Protein AF-A0A2H1VAG5-F1 (afdb_monomer_lite)

Secondary structure (DSSP, 8-state):
------PPPHHHHTTT------------S-------------PPPP-PPPP-------SSHHHHHHHHHHHHHHHHHHHHHHHHHHHHHHHTTSSPPP--HHHHHHHHHHHHHHHHHHHHHHHHHHHHHHHHHHHHHHHHHHHHHHHHHHH-GGGHHHHHHHHHHHHHHHHHHHHHHHHHHHHHHHHHHIIIIIHHHHHHHHHHHHH-

Structure (mmCIF, N/CA/C/O backbone):
data_AF-A0A2H1VAG5-F1
#
_entry.id   AF-A0A2H1VAG5-F1
#
loop_
_atom_site.group_PDB
_atom_site.id
_atom_site.type_symbol
_atom_site.label_atom_id
_atom_site.label_alt_id
_atom_site.label_comp_id
_atom_site.label_asym_id
_atom_site.label_entity_id
_atom_site.label_seq_id
_atom_site.pdbx_PDB_ins_code
_atom_site.Cartn_x
_atom_site.Cartn_y
_atom_site.Cartn_z
_atom_site.occupancy
_atom_site.B_iso_or_equiv
_atom_site.auth_seq_id
_atom_site.auth_comp_id
_atom_site.auth_asym_id
_atom_site.auth_atom_id
_atom_site.pdbx_PDB_model_num
ATOM 1 N N . MET A 1 1 ? 37.114 10.572 48.820 1.00 38.09 1 MET A N 1
ATOM 2 C CA . MET A 1 1 ? 37.065 10.775 47.354 1.00 38.09 1 MET A CA 1
ATOM 3 C C . MET A 1 1 ? 35.599 10.747 46.937 1.00 38.09 1 MET A C 1
ATOM 5 O O . MET A 1 1 ? 34.968 9.733 47.171 1.00 38.09 1 MET A O 1
ATOM 9 N N . SER A 1 2 ? 34.948 11.874 46.621 1.00 39.22 2 SER A N 1
ATOM 10 C CA . SER A 1 2 ? 35.046 12.654 45.360 1.00 39.22 2 SER A CA 1
ATOM 11 C C . SER A 1 2 ? 34.637 11.793 44.158 1.00 39.22 2 SER A C 1
ATOM 13 O O . SER A 1 2 ? 35.250 10.758 43.960 1.00 39.22 2 SER A O 1
ATOM 15 N N . LYS A 1 3 ? 33.678 12.130 43.295 1.00 39.31 3 LYS A N 1
ATOM 16 C CA . LYS A 1 3 ? 32.958 13.378 43.006 1.00 39.31 3 LYS A CA 1
ATOM 17 C C . LYS A 1 3 ? 31.675 12.979 42.262 1.00 39.31 3 LYS A C 1
ATOM 19 O O . LYS A 1 3 ? 31.735 12.134 41.374 1.00 39.31 3 LYS A O 1
ATOM 24 N N . TRP A 1 4 ? 30.563 13.631 42.585 1.00 40.88 4 TRP A N 1
ATOM 25 C CA . TRP A 1 4 ? 29.395 13.719 41.712 1.00 40.88 4 TRP A CA 1
ATOM 26 C C . TRP A 1 4 ? 29.837 14.251 40.344 1.00 40.88 4 TRP A C 1
ATOM 28 O O . TRP A 1 4 ? 30.463 15.312 40.268 1.00 40.88 4 TRP A O 1
ATOM 38 N N . GLN A 1 5 ? 29.580 13.497 39.276 1.00 49.00 5 GLN A N 1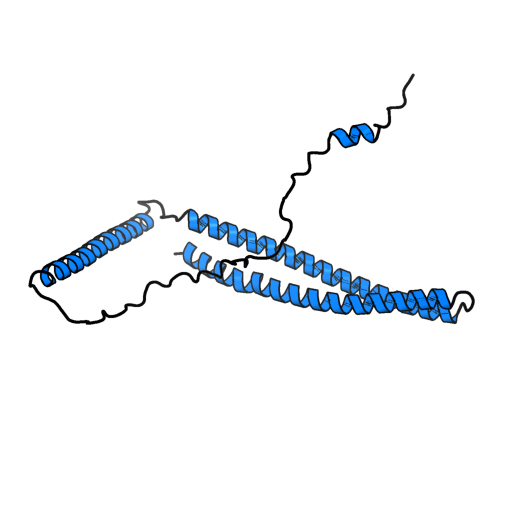
ATOM 39 C CA . GLN A 1 5 ? 29.749 13.999 37.919 1.00 49.00 5 GLN A CA 1
ATOM 40 C C . GLN A 1 5 ? 28.534 14.857 37.572 1.00 49.00 5 GLN A C 1
ATOM 42 O O . GLN A 1 5 ? 27.398 14.400 37.597 1.00 49.00 5 GLN A O 1
ATOM 47 N N . SER A 1 6 ? 28.850 16.124 37.324 1.00 49.69 6 SER A N 1
ATOM 48 C CA . SER A 1 6 ? 27.984 17.234 36.952 1.00 49.69 6 SER A CA 1
ATOM 49 C C . SER A 1 6 ? 26.934 16.853 35.911 1.00 49.69 6 SER A C 1
ATOM 51 O O . SER A 1 6 ? 27.268 16.425 34.805 1.00 49.69 6 SER A O 1
ATOM 53 N N . GLU A 1 7 ? 25.672 17.107 36.242 1.00 53.50 7 GLU A N 1
ATOM 54 C CA . GLU A 1 7 ? 24.616 17.316 35.259 1.00 53.50 7 GLU A CA 1
ATOM 55 C C . GLU A 1 7 ? 25.061 18.457 34.333 1.00 53.50 7 GLU A C 1
ATOM 57 O O . GLU A 1 7 ? 25.498 19.517 34.795 1.00 53.50 7 GLU A O 1
ATOM 62 N N . ARG A 1 8 ? 25.032 18.227 33.018 1.00 57.03 8 ARG A N 1
ATOM 63 C CA . ARG A 1 8 ? 25.245 19.302 32.045 1.00 57.03 8 ARG A CA 1
ATOM 64 C C . ARG A 1 8 ? 24.050 20.243 32.124 1.00 57.03 8 ARG A C 1
ATOM 66 O O . ARG A 1 8 ? 22.907 19.798 32.056 1.00 57.03 8 ARG A O 1
ATOM 73 N N . SER A 1 9 ? 24.315 21.538 32.279 1.00 53.19 9 SER A N 1
ATOM 74 C CA . SER A 1 9 ? 23.260 22.550 32.279 1.00 53.19 9 SER A CA 1
ATOM 75 C C . SER A 1 9 ? 22.566 22.560 30.918 1.00 53.19 9 SER A C 1
ATOM 77 O O . SER A 1 9 ? 23.223 22.519 29.879 1.00 53.19 9 SER A O 1
ATOM 79 N N . ILE A 1 10 ? 21.237 22.670 30.921 1.00 51.38 10 ILE A N 1
ATOM 80 C CA . ILE A 1 10 ? 20.384 22.752 29.720 1.00 51.38 10 ILE A CA 1
ATOM 81 C C . ILE A 1 10 ? 20.873 23.870 28.776 1.00 51.38 10 ILE A C 1
ATOM 83 O O . ILE A 1 10 ? 20.725 23.791 27.558 1.00 51.38 10 ILE A O 1
ATOM 87 N N . HIS A 1 11 ? 21.534 24.888 29.333 1.00 44.84 11 HIS A N 1
ATOM 88 C CA . HIS A 1 11 ? 22.124 25.986 28.579 1.00 44.84 11 HIS A CA 1
ATOM 89 C C . HIS A 1 11 ? 23.345 25.582 27.727 1.00 44.84 11 HIS A C 1
ATOM 91 O O . HIS A 1 11 ? 23.567 26.175 26.673 1.00 44.84 11 HIS A O 1
ATOM 97 N N . GLU A 1 12 ? 24.116 24.564 28.130 1.00 52.56 12 GLU A N 1
ATOM 98 C CA . GLU A 1 12 ? 25.207 24.011 27.311 1.00 52.56 12 GLU A CA 1
ATOM 99 C C . GLU A 1 12 ? 24.681 23.144 26.166 1.00 52.56 12 GLU A C 1
ATOM 101 O O . GLU A 1 12 ? 25.231 23.195 25.071 1.00 52.56 12 GLU A O 1
ATOM 106 N N . MET A 1 13 ? 23.584 22.411 26.375 1.00 51.59 13 MET A N 1
ATOM 107 C CA . MET A 1 13 ? 22.992 21.557 25.336 1.00 51.59 13 MET A CA 1
ATOM 108 C C . MET A 1 13 ? 22.404 22.350 24.160 1.00 51.59 13 MET A C 1
ATOM 110 O O . MET A 1 13 ? 22.293 21.816 23.061 1.00 51.59 13 MET A O 1
ATOM 114 N N . LEU A 1 14 ? 22.050 23.624 24.366 1.00 50.44 14 LEU A N 1
ATOM 115 C CA . LEU A 1 14 ? 21.505 24.488 23.313 1.00 50.44 14 LEU A CA 1
ATOM 116 C C . LEU A 1 14 ? 22.574 25.048 22.360 1.00 50.44 14 LEU A C 1
ATOM 118 O O . LEU A 1 14 ? 22.225 25.484 21.261 1.00 50.44 14 LEU A O 1
ATOM 122 N N . LYS A 1 15 ? 23.858 25.041 22.751 1.00 52.97 15 LYS A N 1
ATOM 123 C CA . LYS A 1 15 ? 24.956 25.577 21.922 1.00 52.97 15 LYS A CA 1
ATOM 124 C C . LYS A 1 15 ? 25.308 24.690 20.727 1.00 52.97 15 LYS A C 1
ATOM 126 O O . LYS A 1 15 ? 25.809 25.214 19.739 1.00 52.97 15 LYS A O 1
ATOM 131 N N . ASP A 1 16 ? 24.986 23.400 20.792 1.00 47.81 16 ASP A N 1
ATOM 132 C CA . ASP A 1 16 ? 25.270 22.424 19.730 1.00 47.81 16 ASP A CA 1
ATOM 133 C C . ASP A 1 16 ? 24.112 22.269 18.727 1.00 47.81 16 ASP A C 1
ATOM 135 O O . ASP A 1 16 ? 24.111 21.362 17.893 1.00 47.81 16 ASP A O 1
ATOM 139 N N . THR A 1 17 ? 23.112 23.154 18.783 1.00 49.38 17 THR A N 1
ATOM 140 C CA . THR A 1 17 ? 22.001 23.146 17.827 1.00 49.38 17 THR A CA 1
ATOM 141 C C . THR A 1 17 ? 22.471 23.765 16.504 1.00 49.38 17 THR A C 1
ATOM 143 O O . THR A 1 17 ? 22.802 24.954 16.487 1.00 49.38 17 THR A O 1
ATOM 146 N N . PRO A 1 18 ? 22.517 23.020 15.382 1.00 46.00 18 PRO A N 1
ATOM 147 C CA . PRO A 1 18 ? 22.843 23.612 14.088 1.00 46.00 18 PRO A CA 1
ATOM 148 C C . PRO A 1 18 ? 21.794 24.679 13.722 1.00 46.00 18 PRO A C 1
ATOM 150 O O . PRO A 1 18 ? 20.614 24.503 14.042 1.00 46.00 18 PRO A O 1
ATOM 153 N N . PRO A 1 19 ? 22.187 25.789 13.068 1.00 50.59 19 PRO A N 1
ATOM 154 C CA . PRO A 1 19 ? 21.259 26.869 12.766 1.00 50.59 19 PRO A CA 1
ATOM 155 C C . PRO A 1 19 ? 20.139 26.377 11.844 1.00 50.59 19 PRO A C 1
ATOM 157 O O . PRO A 1 19 ? 20.380 25.687 10.850 1.00 50.59 19 PRO A O 1
ATOM 160 N N . LEU A 1 20 ? 18.908 26.759 12.188 1.00 49.56 20 LEU A N 1
ATOM 161 C CA . LEU A 1 20 ? 17.730 26.595 11.346 1.00 49.56 20 LEU A CA 1
ATOM 162 C C . LEU A 1 20 ? 17.994 27.284 10.008 1.00 49.56 20 LEU A C 1
ATOM 164 O O . LEU A 1 20 ? 18.139 28.502 9.932 1.00 49.56 20 LEU A O 1
ATOM 168 N N . ARG A 1 21 ? 18.076 26.487 8.945 1.00 48.34 21 ARG A N 1
ATOM 169 C CA . ARG A 1 21 ? 18.082 26.992 7.578 1.00 48.34 21 ARG A CA 1
ATOM 170 C C . ARG A 1 21 ? 16.711 27.623 7.344 1.00 48.34 21 ARG A C 1
ATOM 172 O O . ARG A 1 21 ? 15.716 26.904 7.295 1.00 48.34 21 ARG A O 1
ATOM 179 N N . GLU A 1 22 ? 16.661 28.949 7.259 1.00 37.78 22 GLU A N 1
ATOM 180 C CA . GLU A 1 22 ? 15.462 29.683 6.858 1.00 37.78 22 GLU A CA 1
ATOM 181 C C . GLU A 1 22 ? 15.067 29.218 5.452 1.00 37.78 22 GLU A C 1
ATOM 183 O O . GLU A 1 22 ? 15.666 29.603 4.449 1.00 37.78 22 GLU A O 1
ATOM 188 N N . SER A 1 23 ? 14.094 28.310 5.383 1.00 40.56 23 SER A N 1
ATOM 189 C CA . SER A 1 23 ? 13.414 27.985 4.138 1.00 40.56 23 SER A CA 1
ATOM 190 C C . SER A 1 23 ? 12.326 29.034 3.961 1.00 40.56 23 SER A C 1
ATOM 192 O O . SER A 1 23 ? 11.212 28.895 4.463 1.00 40.56 23 SER A O 1
ATOM 194 N N . SER A 1 24 ? 12.692 30.130 3.307 1.00 43.09 24 SER A N 1
ATOM 195 C CA . SER A 1 24 ? 11.752 31.133 2.830 1.00 43.09 24 SER A CA 1
ATOM 196 C C . SER A 1 24 ? 10.927 30.532 1.700 1.00 43.09 24 SER A C 1
ATOM 198 O O . SER A 1 24 ? 11.341 30.612 0.556 1.00 43.09 24 SER A O 1
ATOM 200 N N . ASP A 1 25 ? 9.787 29.930 2.027 1.00 36.28 25 ASP A N 1
ATOM 201 C CA . ASP A 1 25 ? 8.685 29.718 1.083 1.00 36.28 25 ASP A CA 1
ATOM 202 C C . ASP A 1 25 ? 7.357 29.881 1.833 1.00 36.28 25 ASP A C 1
ATOM 204 O O . ASP A 1 25 ? 6.606 28.946 2.116 1.00 36.28 25 ASP A O 1
ATOM 208 N N . SER A 1 26 ? 7.092 31.127 2.218 1.00 38.22 26 SER A N 1
ATOM 209 C CA . SER A 1 26 ? 5.767 31.598 2.593 1.00 38.22 26 SER A CA 1
ATOM 210 C C . SER A 1 26 ? 4.901 31.700 1.337 1.00 38.22 26 SER A C 1
ATOM 212 O O . SER A 1 26 ? 5.185 32.450 0.408 1.00 38.22 26 SER A O 1
ATOM 214 N N . ILE A 1 27 ? 3.809 30.938 1.333 1.00 41.22 27 ILE A N 1
ATOM 215 C CA . ILE A 1 27 ? 2.754 30.984 0.323 1.00 41.22 27 ILE A CA 1
ATOM 216 C C . ILE A 1 27 ? 2.097 32.369 0.370 1.00 41.22 27 ILE A C 1
ATOM 218 O O . ILE A 1 27 ? 1.317 32.663 1.277 1.00 41.22 27 ILE A O 1
ATOM 222 N N . THR A 1 28 ? 2.377 33.209 -0.627 1.00 34.53 28 THR A N 1
ATOM 223 C CA . THR A 1 28 ? 1.544 34.366 -0.963 1.00 34.53 28 THR A CA 1
ATOM 224 C C . THR A 1 28 ? 1.154 34.315 -2.440 1.00 34.53 28 THR A C 1
ATOM 226 O O . THR A 1 28 ? 1.971 34.242 -3.348 1.00 34.53 28 THR A O 1
ATOM 229 N N . SER A 1 29 ? -0.164 34.255 -2.619 1.00 40.94 29 SER A N 1
ATOM 230 C CA . SER A 1 29 ? -0.987 34.581 -3.783 1.00 40.94 29 SER A CA 1
ATOM 231 C C . SER A 1 29 ? -0.282 35.099 -5.047 1.00 40.94 29 SER A C 1
ATOM 233 O O . SER A 1 29 ? 0.305 36.179 -5.043 1.00 40.94 29 SER A O 1
ATOM 235 N N . GLY A 1 30 ? -0.513 34.402 -6.168 1.00 44.28 30 GLY A N 1
ATOM 236 C CA . GLY A 1 30 ? -0.572 35.056 -7.476 1.00 44.28 30 GLY A CA 1
ATOM 237 C C . GLY A 1 30 ? 0.473 34.665 -8.515 1.00 44.28 30 GLY A C 1
ATOM 238 O O . GLY A 1 30 ? 0.978 35.548 -9.194 1.00 44.28 30 GLY A O 1
ATOM 239 N N . THR A 1 31 ? 0.773 33.382 -8.725 1.00 37.22 31 THR A N 1
ATOM 240 C CA . THR A 1 31 ? 1.138 32.874 -10.065 1.00 37.22 31 THR A CA 1
ATOM 241 C C . THR A 1 31 ? 0.913 31.362 -10.120 1.00 37.22 31 THR A C 1
ATOM 243 O O . THR A 1 31 ? 1.255 30.646 -9.185 1.00 37.22 31 THR A O 1
ATOM 246 N N . GLU A 1 32 ? 0.277 30.878 -11.185 1.00 39.25 32 GLU A N 1
ATOM 247 C CA . GLU A 1 32 ? -0.087 29.469 -11.368 1.00 39.25 32 GLU A CA 1
ATOM 248 C C . GLU A 1 32 ? 1.129 28.525 -11.261 1.00 39.25 32 GLU A C 1
ATOM 250 O O . GLU A 1 32 ? 2.153 28.772 -11.909 1.00 39.25 32 GLU A O 1
ATOM 255 N N . PRO A 1 33 ? 1.035 27.397 -10.529 1.00 32.22 33 PRO A N 1
ATOM 256 C CA . PRO A 1 33 ? 2.043 26.356 -10.606 1.00 32.22 33 PRO A CA 1
ATOM 257 C C . PRO A 1 33 ? 1.890 25.639 -11.951 1.00 32.22 33 PRO A C 1
ATOM 259 O O . PRO A 1 33 ? 0.999 24.810 -12.146 1.00 32.22 33 PRO A O 1
ATOM 262 N N . LYS A 1 34 ? 2.782 25.944 -12.898 1.00 35.34 34 LYS A N 1
ATOM 263 C CA . LYS A 1 34 ? 2.999 25.103 -14.079 1.00 35.34 34 LYS A CA 1
ATOM 264 C C . LYS A 1 34 ? 3.607 23.780 -13.622 1.00 35.34 34 LYS A C 1
ATOM 266 O O . LYS A 1 34 ? 4.824 23.618 -13.585 1.00 35.34 34 LYS A O 1
ATOM 271 N N . PHE A 1 35 ? 2.746 22.826 -13.288 1.00 32.28 35 PHE A N 1
ATOM 272 C CA . PHE A 1 35 ? 3.094 21.414 -13.354 1.00 32.28 35 PHE A CA 1
ATOM 273 C C . PHE A 1 35 ? 3.677 21.144 -14.750 1.00 32.28 35 PHE A C 1
ATOM 275 O O . PHE A 1 35 ? 3.044 21.527 -15.740 1.00 32.28 35 PHE A O 1
ATOM 282 N N . PRO A 1 36 ? 4.843 20.490 -14.892 1.00 32.72 36 PRO A N 1
ATOM 283 C CA . PRO A 1 36 ? 5.177 19.871 -16.158 1.00 32.72 36 PRO A CA 1
ATOM 284 C C . PRO A 1 36 ? 4.208 18.701 -16.327 1.00 32.72 36 PRO A C 1
ATOM 286 O O . PRO A 1 36 ? 4.467 17.579 -15.900 1.00 32.72 36 PRO A O 1
ATOM 289 N N . THR A 1 37 ? 3.043 18.991 -16.906 1.00 35.47 37 THR A N 1
ATOM 290 C CA . THR A 1 37 ? 2.185 17.992 -17.525 1.00 35.47 37 THR A CA 1
ATOM 291 C C . THR A 1 37 ? 3.081 17.116 -18.381 1.00 35.47 37 THR A C 1
ATOM 293 O O . THR A 1 37 ? 3.802 17.626 -19.242 1.00 35.47 37 THR A O 1
ATOM 296 N N . SER A 1 38 ? 3.056 15.820 -18.073 1.00 39.56 38 SER A N 1
ATOM 297 C CA . SER A 1 38 ? 3.615 14.713 -18.832 1.00 39.56 38 SER A CA 1
ATOM 298 C C . SER A 1 38 ? 3.868 15.104 -20.282 1.00 39.56 38 SER A C 1
ATOM 300 O O . SER A 1 38 ? 2.939 15.186 -21.086 1.00 39.56 38 SER A O 1
ATOM 302 N N . ARG A 1 39 ? 5.136 15.358 -20.620 1.00 35.38 39 ARG A N 1
ATOM 303 C CA . ARG A 1 39 ? 5.550 15.341 -22.016 1.00 35.38 39 ARG A CA 1
ATOM 304 C C . ARG A 1 39 ? 5.408 13.897 -22.464 1.00 35.38 39 ARG A C 1
ATOM 306 O O . ARG A 1 39 ? 6.278 13.069 -22.213 1.00 35.38 39 ARG A O 1
ATOM 313 N N . SER A 1 40 ? 4.273 13.603 -23.084 1.00 39.03 40 SER A N 1
ATOM 314 C CA . SER A 1 40 ? 4.169 12.553 -24.079 1.00 39.03 40 SER A CA 1
ATOM 315 C C . SER A 1 40 ? 5.426 12.626 -24.942 1.00 39.03 40 SER A C 1
ATOM 317 O O . SER A 1 40 ? 5.714 13.651 -25.564 1.00 39.03 40 SER A O 1
ATOM 319 N N . MET A 1 41 ? 6.224 11.560 -24.896 1.00 40.94 41 MET A N 1
ATOM 320 C CA . MET A 1 41 ? 7.329 11.374 -25.824 1.00 40.94 41 MET A CA 1
ATOM 321 C C . MET A 1 41 ? 6.776 11.610 -27.231 1.00 40.94 41 MET A C 1
ATOM 323 O O . MET A 1 41 ? 5.748 11.013 -27.574 1.00 40.94 41 MET A O 1
ATOM 327 N N . PRO A 1 42 ? 7.381 12.496 -28.037 1.00 35.06 42 PRO A N 1
ATOM 328 C CA . PRO A 1 42 ? 6.954 12.631 -29.409 1.00 35.06 42 PRO A CA 1
ATOM 329 C C . PRO A 1 42 ? 7.245 11.293 -30.083 1.00 35.06 42 PRO A C 1
ATOM 331 O O . PRO A 1 42 ? 8.401 10.900 -30.242 1.00 35.06 42 PRO A O 1
ATOM 334 N N . PHE A 1 43 ? 6.183 10.577 -30.450 1.00 40.22 43 PHE A N 1
ATOM 335 C CA . PHE A 1 43 ? 6.279 9.542 -31.467 1.00 40.22 43 PHE A CA 1
ATOM 336 C C . PHE A 1 43 ? 7.002 10.147 -32.682 1.00 40.22 43 PHE A C 1
ATOM 338 O O . PHE A 1 43 ? 6.762 11.319 -33.004 1.00 40.22 43 PHE A O 1
ATOM 345 N N . PRO A 1 44 ? 7.890 9.396 -33.356 1.00 44.38 44 PRO A N 1
ATOM 346 C CA . PRO A 1 44 ? 8.505 9.879 -34.585 1.00 44.38 44 PRO A CA 1
ATOM 347 C C . PRO A 1 44 ? 7.384 10.287 -35.555 1.00 44.38 44 PRO A C 1
ATOM 349 O O . PRO A 1 44 ? 6.369 9.585 -35.610 1.00 44.38 44 PRO A O 1
ATOM 352 N N . PRO A 1 45 ? 7.506 11.410 -36.288 1.00 43.94 45 PRO A N 1
ATOM 353 C CA . PRO A 1 45 ? 6.409 11.889 -37.113 1.00 43.94 45 PRO A CA 1
ATOM 354 C C . PRO A 1 45 ? 6.016 10.805 -38.115 1.00 43.94 45 PRO A C 1
ATOM 356 O O . PRO A 1 45 ? 6.823 10.404 -38.958 1.00 43.94 45 PRO A O 1
ATOM 359 N N . ALA A 1 46 ? 4.770 10.337 -38.024 1.00 47.22 46 ALA A N 1
ATOM 360 C CA . ALA A 1 46 ? 4.132 9.658 -39.134 1.00 47.22 46 ALA A CA 1
ATOM 361 C C . ALA A 1 46 ? 4.207 10.603 -40.338 1.00 47.22 46 ALA A C 1
ATOM 363 O O . ALA A 1 46 ? 3.922 11.796 -40.230 1.00 47.22 46 ALA A O 1
ATOM 364 N N . TYR A 1 47 ? 4.677 10.062 -41.454 1.00 49.19 47 TYR A N 1
ATOM 365 C CA . TYR A 1 47 ? 4.966 10.760 -42.698 1.00 49.19 47 TYR A CA 1
ATOM 366 C C . TYR A 1 47 ? 3.803 11.688 -43.100 1.00 49.19 47 TYR A C 1
ATOM 368 O O . TYR A 1 47 ? 2.758 11.219 -43.547 1.00 49.19 47 TYR A O 1
ATOM 376 N N . ALA A 1 48 ? 3.971 13.002 -42.934 1.00 44.41 48 ALA A N 1
ATOM 377 C CA . ALA A 1 48 ? 3.036 13.987 -43.466 1.00 44.41 48 ALA A CA 1
ATOM 378 C C . ALA A 1 48 ? 3.403 14.263 -44.936 1.00 44.41 48 ALA A C 1
ATOM 380 O O . ALA A 1 48 ? 4.568 14.572 -45.216 1.00 44.41 48 ALA A O 1
ATOM 381 N N . PRO A 1 49 ? 2.466 14.137 -45.892 1.00 43.66 49 PRO A N 1
ATOM 382 C CA . PRO A 1 49 ? 2.732 14.501 -47.276 1.00 43.66 49 PRO A CA 1
ATOM 383 C C . PRO A 1 49 ? 2.883 16.029 -47.387 1.00 43.66 49 PRO A C 1
ATOM 385 O O . PRO A 1 49 ? 2.232 16.762 -46.641 1.00 43.66 49 PRO A O 1
ATOM 388 N N . PRO A 1 50 ? 3.741 16.533 -48.290 1.00 48.28 50 PRO A N 1
ATOM 389 C CA . PRO A 1 50 ? 3.957 17.966 -48.423 1.00 48.28 50 PRO A CA 1
ATOM 390 C C . PRO A 1 50 ? 2.720 18.657 -49.013 1.00 48.28 50 PRO A C 1
ATOM 392 O O . PRO A 1 50 ? 2.192 18.230 -50.040 1.00 48.28 50 PRO A O 1
ATOM 395 N N . ASP A 1 51 ? 2.304 19.741 -48.360 1.00 38.97 51 ASP A N 1
ATOM 396 C CA . ASP A 1 51 ? 1.313 20.696 -48.850 1.00 38.97 51 ASP A CA 1
ATOM 397 C C . ASP A 1 51 ? 1.872 21.423 -50.086 1.00 38.97 51 ASP A C 1
ATOM 399 O O . ASP A 1 51 ? 2.971 21.989 -50.061 1.00 38.97 51 ASP A O 1
ATOM 403 N N . VAL A 1 52 ? 1.140 21.352 -51.198 1.00 48.75 52 VAL A N 1
ATOM 404 C CA . VAL A 1 52 ? 1.489 22.014 -52.457 1.00 48.75 52 VAL A CA 1
ATOM 405 C C . VAL A 1 52 ? 0.789 23.364 -52.462 1.00 48.75 52 VAL A C 1
ATOM 407 O O . VAL A 1 52 ? -0.313 23.500 -52.987 1.00 48.75 52 VAL A O 1
ATOM 410 N N . SER A 1 53 ? 1.456 24.375 -51.905 1.00 38.28 53 SER A N 1
ATOM 411 C CA . SER A 1 53 ? 1.080 25.768 -52.133 1.00 38.28 53 SER A CA 1
ATOM 412 C C . SER A 1 53 ? 2.067 26.422 -53.095 1.00 38.28 53 SER A C 1
ATOM 414 O O . SER A 1 53 ? 3.273 26.525 -52.861 1.00 38.28 53 SER A O 1
ATOM 416 N N . GLN A 1 54 ? 1.516 26.762 -54.251 1.00 47.31 54 GLN A N 1
ATOM 417 C CA . GLN A 1 54 ? 2.156 27.231 -55.466 1.00 47.31 54 GLN A CA 1
ATOM 418 C C . GLN A 1 54 ? 2.292 28.759 -55.415 1.00 47.31 54 GLN A C 1
ATOM 420 O O . GLN A 1 54 ? 1.277 29.441 -55.332 1.00 47.31 54 GLN A O 1
ATOM 425 N N . ASN A 1 55 ? 3.520 29.296 -55.495 1.00 34.88 55 ASN A N 1
ATOM 426 C CA . ASN A 1 55 ? 3.859 30.426 -56.379 1.00 34.88 55 ASN A CA 1
ATOM 427 C C . ASN A 1 55 ? 5.312 30.913 -56.240 1.00 34.88 55 ASN A C 1
ATOM 429 O O . ASN A 1 55 ? 5.792 31.160 -55.139 1.00 34.88 55 ASN A O 1
ATOM 433 N N . GLY A 1 56 ? 5.951 31.168 -57.391 1.00 34.00 56 GLY A N 1
ATOM 434 C CA . GLY A 1 56 ? 7.033 32.157 -57.507 1.00 34.00 56 GLY A CA 1
ATOM 435 C C . GLY A 1 56 ? 8.389 31.669 -58.031 1.00 34.00 56 GLY A C 1
ATOM 436 O O . GLY A 1 56 ? 9.303 31.468 -57.250 1.00 34.00 56 GLY A O 1
ATOM 437 N N . ALA A 1 57 ? 8.509 31.585 -59.362 1.00 35.66 57 ALA A N 1
ATOM 438 C CA . ALA A 1 57 ? 9.702 31.845 -60.189 1.00 35.66 57 ALA A CA 1
ATOM 439 C C . ALA A 1 57 ? 11.048 31.115 -59.924 1.00 35.66 57 ALA A C 1
ATOM 441 O O . ALA A 1 57 ? 11.736 31.337 -58.935 1.00 35.66 57 ALA A O 1
ATOM 442 N N . GLY A 1 58 ? 11.522 30.403 -60.961 1.00 34.75 58 GLY A N 1
ATOM 443 C CA . GLY A 1 58 ? 12.955 30.305 -61.281 1.00 34.75 58 GLY A CA 1
ATOM 444 C C . GLY A 1 58 ? 13.624 28.943 -61.066 1.00 34.75 58 GLY A C 1
ATOM 445 O O . GLY A 1 58 ? 14.267 28.731 -60.051 1.00 34.75 58 GLY A O 1
ATOM 446 N N . SER A 1 59 ? 13.479 28.057 -62.061 1.00 46.56 59 SER A N 1
ATOM 447 C CA . SER A 1 59 ? 14.276 26.902 -62.557 1.00 46.56 59 SER A CA 1
ATOM 448 C C . SER A 1 59 ? 15.568 26.357 -61.871 1.00 46.56 59 SER A C 1
ATOM 450 O O . SER A 1 59 ? 16.252 25.540 -62.487 1.00 46.56 59 SER A O 1
ATOM 452 N N . SER A 1 60 ? 15.909 26.694 -60.627 1.00 46.44 60 SER A N 1
ATOM 453 C CA . SER A 1 60 ? 17.132 26.234 -59.929 1.00 46.44 60 SER A CA 1
ATOM 454 C C . SER A 1 60 ? 16.848 25.421 -58.657 1.00 46.44 60 SER A C 1
ATOM 456 O O . SER A 1 60 ? 17.758 24.849 -58.056 1.00 46.44 60 SER A O 1
ATOM 458 N N . THR A 1 61 ? 15.583 25.316 -58.247 1.00 51.25 61 THR A N 1
ATOM 459 C CA . THR A 1 61 ? 15.179 24.692 -56.973 1.00 51.25 61 THR A CA 1
ATOM 460 C C . THR A 1 61 ? 14.993 23.170 -57.074 1.00 51.25 61 THR A C 1
ATOM 462 O O . THR A 1 61 ? 15.215 22.452 -56.102 1.00 51.25 61 THR A O 1
ATOM 465 N N . LEU A 1 62 ? 14.651 22.643 -58.258 1.00 48.69 62 LEU A N 1
ATOM 466 C CA . LEU A 1 62 ? 14.356 21.213 -58.462 1.00 48.69 62 LEU A CA 1
ATOM 467 C C . LEU A 1 62 ? 15.605 20.317 -58.404 1.00 48.69 62 LEU A C 1
ATOM 469 O O . LEU A 1 62 ? 15.564 19.240 -57.811 1.00 48.69 62 LEU A O 1
ATOM 473 N N . LEU A 1 63 ? 16.735 20.779 -58.946 1.00 50.22 63 LEU A N 1
ATOM 474 C CA . LEU A 1 63 ? 18.001 20.030 -58.922 1.00 50.22 63 LEU A CA 1
ATOM 475 C C . LEU A 1 63 ? 18.600 19.964 -57.508 1.00 50.22 63 LEU A C 1
ATOM 477 O O . LEU A 1 63 ? 19.169 18.945 -57.121 1.00 50.22 63 LEU A O 1
ATOM 481 N N . ARG A 1 64 ? 18.396 21.015 -56.704 1.00 50.50 64 ARG A N 1
ATOM 482 C CA . ARG A 1 64 ? 18.857 21.092 -55.308 1.00 50.50 64 ARG A CA 1
ATOM 483 C C . ARG A 1 64 ? 17.997 20.273 -54.338 1.00 50.50 64 ARG A C 1
ATOM 485 O O . ARG A 1 64 ? 18.496 19.809 -53.316 1.00 50.50 64 ARG A O 1
ATOM 492 N N . ALA A 1 65 ? 16.722 20.059 -54.667 1.00 52.72 65 ALA A N 1
ATOM 493 C CA . ALA A 1 65 ? 15.837 19.156 -53.930 1.00 52.72 65 ALA A CA 1
ATOM 494 C C . ALA A 1 65 ? 16.080 17.668 -54.268 1.00 52.72 65 ALA A C 1
ATOM 496 O O . ALA A 1 65 ? 15.843 16.799 -53.432 1.00 52.72 65 ALA A O 1
ATOM 497 N N . GLY A 1 66 ? 16.553 17.358 -55.482 1.00 57.38 66 GLY A N 1
ATOM 498 C CA . GLY A 1 66 ? 16.966 16.005 -55.876 1.00 57.38 66 GLY A CA 1
ATOM 499 C C . GLY A 1 66 ? 18.296 15.581 -55.247 1.00 57.38 66 GLY A C 1
ATOM 500 O O . GLY A 1 66 ? 18.416 14.454 -54.767 1.00 57.38 66 GLY A O 1
ATOM 501 N N . SER A 1 67 ? 19.267 16.499 -55.170 1.00 62.09 67 SER A N 1
ATOM 502 C CA . SER A 1 67 ? 20.559 16.239 -54.523 1.00 62.09 67 SER A CA 1
ATOM 503 C C . SER A 1 67 ? 20.417 15.992 -53.018 1.00 62.09 67 SER A C 1
ATOM 505 O O . SER A 1 67 ? 20.984 15.034 -52.509 1.00 62.09 67 SER A O 1
ATOM 507 N N . SER A 1 68 ? 19.578 16.765 -52.315 1.00 73.19 68 SER A N 1
ATOM 508 C CA . SER A 1 68 ? 19.360 16.582 -50.871 1.00 73.19 68 SER A CA 1
ATOM 509 C C . SER A 1 68 ? 18.686 15.249 -50.523 1.00 73.19 68 SER A C 1
ATOM 511 O O . SER A 1 68 ? 19.008 14.644 -49.501 1.00 73.19 68 SER A O 1
ATOM 513 N N . LYS A 1 69 ? 17.790 14.747 -51.385 1.00 80.38 69 LYS A N 1
ATOM 514 C CA . LYS A 1 69 ? 17.189 13.411 -51.240 1.00 80.38 69 LYS A CA 1
ATOM 515 C C . LYS A 1 69 ? 18.209 12.293 -51.473 1.00 80.38 69 LYS A C 1
ATOM 517 O O . LYS A 1 69 ? 18.217 11.321 -50.722 1.00 80.38 69 LYS A O 1
ATOM 522 N N . LE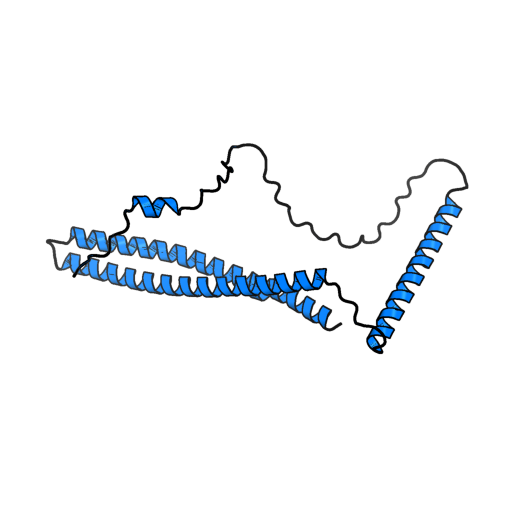U A 1 70 ? 19.081 12.431 -52.475 1.00 88.00 70 LEU A N 1
ATOM 523 C CA . LEU A 1 70 ? 20.159 11.467 -52.723 1.00 88.00 70 LEU A CA 1
ATOM 524 C C . LEU A 1 70 ? 21.185 11.451 -51.582 1.00 88.00 70 LEU A C 1
ATOM 526 O O . LEU A 1 70 ? 21.600 10.375 -51.152 1.00 88.00 70 LEU A O 1
ATOM 530 N N . ASP A 1 71 ? 21.529 12.616 -51.035 1.00 87.12 71 ASP A N 1
ATOM 531 C CA . ASP A 1 71 ? 22.409 12.725 -49.870 1.00 87.12 71 ASP A CA 1
ATOM 532 C C . ASP A 1 71 ? 21.778 12.100 -48.619 1.00 87.12 71 ASP A C 1
ATOM 534 O O . ASP A 1 71 ? 22.459 11.406 -47.864 1.00 87.12 71 ASP A O 1
ATOM 538 N N . ALA A 1 72 ? 20.465 12.263 -48.422 1.00 87.81 72 ALA A N 1
ATOM 539 C CA . ALA A 1 72 ? 19.741 11.606 -47.336 1.00 87.81 72 ALA A CA 1
ATOM 540 C C . ALA A 1 72 ? 19.789 10.073 -47.453 1.00 87.81 72 ALA A C 1
ATOM 542 O O . ALA A 1 72 ? 20.081 9.396 -46.467 1.00 87.81 72 ALA A O 1
ATOM 543 N N . ILE A 1 73 ? 19.577 9.522 -48.655 1.00 93.56 73 ILE A N 1
ATOM 544 C CA . ILE A 1 73 ? 19.668 8.073 -48.909 1.00 93.56 73 ILE A CA 1
ATOM 545 C C . ILE A 1 73 ? 21.098 7.574 -48.690 1.00 93.56 73 ILE A C 1
ATOM 547 O O . ILE A 1 73 ? 21.301 6.533 -48.065 1.00 93.56 73 ILE A O 1
ATOM 551 N N . ARG A 1 74 ? 22.101 8.320 -49.166 1.00 92.94 74 ARG A N 1
ATOM 552 C CA . ARG A 1 74 ? 23.514 7.981 -48.967 1.00 92.94 74 ARG A CA 1
ATOM 553 C C . ARG A 1 74 ? 23.871 7.955 -47.482 1.00 92.94 74 ARG A C 1
ATOM 555 O O . ARG A 1 74 ? 24.477 6.989 -47.023 1.00 92.94 74 ARG A O 1
ATOM 562 N N . ASN A 1 75 ? 23.483 8.984 -46.732 1.00 92.94 75 ASN A N 1
ATOM 563 C CA . ASN A 1 75 ? 23.738 9.072 -45.295 1.00 92.94 75 ASN A CA 1
ATOM 564 C C . ASN A 1 75 ? 23.023 7.957 -44.531 1.00 92.94 75 ASN A C 1
ATOM 566 O O . ASN A 1 75 ? 23.634 7.322 -43.673 1.00 92.94 75 ASN A O 1
ATOM 570 N N . TRP A 1 76 ? 21.768 7.672 -44.885 1.00 92.94 76 TRP A N 1
ATOM 571 C CA . TRP A 1 76 ? 21.032 6.532 -44.350 1.00 92.94 76 TRP A CA 1
ATOM 572 C C . TRP A 1 76 ? 21.772 5.215 -44.622 1.00 92.94 76 TRP A C 1
ATOM 574 O O . TRP A 1 76 ? 22.064 4.488 -43.678 1.00 92.94 76 TRP A O 1
ATOM 584 N N . GLY A 1 77 ? 22.188 4.956 -45.867 1.00 97.44 77 GLY A N 1
ATOM 585 C CA . GLY A 1 77 ? 22.902 3.731 -46.239 1.00 97.44 77 GLY A CA 1
ATOM 586 C C . GLY A 1 77 ? 24.234 3.556 -45.501 1.00 97.44 77 GLY A C 1
ATOM 587 O O . GLY A 1 77 ? 24.545 2.460 -45.030 1.00 97.44 77 GLY A O 1
ATOM 588 N N . VAL A 1 78 ? 25.000 4.640 -45.327 1.00 95.81 78 VAL A N 1
ATOM 589 C CA . VAL A 1 78 ? 26.238 4.625 -44.529 1.00 95.81 78 VAL A CA 1
ATOM 590 C C . VAL A 1 78 ? 25.943 4.300 -43.063 1.00 95.81 78 VAL A C 1
ATOM 592 O O . VAL A 1 78 ? 26.643 3.472 -42.475 1.00 95.81 78 VAL A O 1
ATOM 595 N N . SER A 1 79 ? 24.922 4.919 -42.469 1.00 94.75 79 SER A N 1
ATOM 596 C CA . SER A 1 79 ? 24.519 4.654 -41.084 1.00 94.75 79 SER A CA 1
ATOM 597 C C . SER A 1 79 ? 24.049 3.211 -40.899 1.00 94.75 79 SER A C 1
ATOM 599 O O . SER A 1 79 ? 24.537 2.525 -40.003 1.00 94.75 79 SER A O 1
ATOM 601 N N . THR A 1 80 ? 23.202 2.699 -41.794 1.00 95.06 80 THR A N 1
ATOM 602 C CA . THR A 1 80 ? 22.728 1.308 -41.763 1.00 95.06 80 THR A CA 1
ATOM 603 C C . THR A 1 80 ? 23.879 0.313 -41.875 1.00 95.06 80 THR A C 1
ATOM 605 O O . THR A 1 80 ? 23.929 -0.652 -41.108 1.00 95.06 80 THR A O 1
ATOM 608 N N . TYR A 1 81 ? 24.841 0.550 -42.773 1.00 96.62 81 TYR A N 1
ATOM 609 C CA . TYR A 1 81 ? 26.032 -0.295 -42.879 1.00 96.62 81 TYR A CA 1
ATOM 610 C C . TYR A 1 81 ? 26.855 -0.286 -41.586 1.00 96.62 81 TYR A C 1
ATOM 612 O O . TYR A 1 81 ? 27.245 -1.351 -41.105 1.00 96.62 81 TYR A O 1
ATOM 620 N N . LYS A 1 82 ? 27.087 0.894 -40.992 1.00 95.38 82 LYS A N 1
ATOM 621 C CA . LYS A 1 82 ? 27.815 1.018 -39.718 1.00 95.38 82 LYS A CA 1
ATOM 622 C C . LYS A 1 82 ? 27.127 0.233 -38.599 1.00 95.38 82 LYS A C 1
ATOM 624 O O . LYS A 1 82 ? 27.794 -0.563 -37.944 1.00 95.38 82 LYS A O 1
ATOM 629 N N . CYS A 1 83 ? 25.814 0.393 -38.430 1.00 91.62 83 CYS A N 1
ATOM 630 C CA . CYS A 1 83 ? 25.038 -0.347 -37.431 1.00 91.62 83 CYS A CA 1
ATOM 631 C C . CYS A 1 83 ? 25.090 -1.861 -37.678 1.00 91.62 83 CYS A C 1
ATOM 633 O O . CYS A 1 83 ? 25.362 -2.627 -36.759 1.00 91.62 83 CYS A O 1
ATOM 635 N N . THR A 1 84 ? 24.912 -2.299 -38.930 1.00 94.31 84 THR A N 1
ATOM 636 C CA . THR A 1 84 ? 24.959 -3.727 -39.294 1.00 94.31 84 THR A CA 1
ATOM 637 C C . THR A 1 84 ? 26.329 -4.331 -38.991 1.00 94.31 84 THR A C 1
ATOM 639 O O . THR A 1 84 ? 26.426 -5.418 -38.421 1.00 94.31 84 THR A O 1
ATOM 642 N N . LYS A 1 85 ? 27.407 -3.613 -39.329 1.00 95.12 85 LYS A N 1
ATOM 643 C CA . LYS A 1 85 ? 28.778 -4.036 -39.039 1.00 95.12 85 LYS A CA 1
ATOM 644 C C . LYS A 1 85 ? 29.025 -4.142 -37.533 1.00 95.12 85 LYS A C 1
ATOM 646 O O . LYS A 1 85 ? 29.608 -5.135 -37.107 1.00 95.12 85 LYS A O 1
ATOM 651 N N . GLN A 1 86 ? 28.572 -3.160 -36.752 1.00 92.38 86 GLN A N 1
ATOM 652 C CA . GLN A 1 86 ? 28.694 -3.175 -35.292 1.00 92.38 86 GLN A CA 1
ATOM 653 C C . GLN A 1 86 ? 28.007 -4.412 -34.699 1.00 92.38 86 GLN A C 1
ATOM 655 O O . GLN A 1 86 ? 28.662 -5.196 -34.017 1.00 92.38 86 GLN A O 1
ATOM 660 N N . ILE A 1 87 ? 26.745 -4.664 -35.068 1.00 90.44 87 ILE A N 1
ATOM 661 C CA . ILE A 1 87 ? 25.980 -5.838 -34.613 1.00 90.44 87 ILE A CA 1
ATOM 662 C C . ILE A 1 87 ? 26.721 -7.145 -34.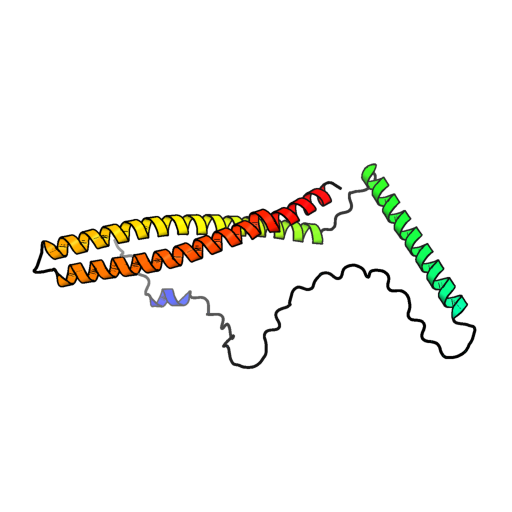930 1.00 90.44 87 ILE A C 1
ATOM 664 O O . ILE A 1 87 ? 26.835 -8.025 -34.079 1.00 90.44 87 ILE A O 1
ATOM 668 N N . LEU A 1 88 ? 27.255 -7.289 -36.148 1.00 92.69 88 LEU A N 1
ATOM 669 C CA . LEU A 1 88 ? 28.012 -8.486 -36.529 1.00 92.69 88 LEU A CA 1
ATOM 670 C C . LEU A 1 88 ? 29.288 -8.657 -35.701 1.00 92.69 88 LEU A C 1
ATOM 672 O O . LEU A 1 88 ? 29.647 -9.778 -35.344 1.00 92.69 88 LEU A O 1
ATOM 676 N N . TYR A 1 89 ? 29.990 -7.564 -35.413 1.00 94.75 89 TYR A N 1
ATOM 677 C CA . TYR A 1 89 ? 31.247 -7.607 -34.672 1.00 94.75 89 TYR A CA 1
ATOM 678 C C . TYR A 1 89 ? 31.013 -7.963 -33.206 1.00 94.75 89 TYR A C 1
ATOM 680 O O . TYR A 1 89 ? 31.780 -8.752 -32.657 1.00 94.75 89 TYR A O 1
ATOM 688 N N . GLU A 1 90 ? 29.942 -7.451 -32.606 1.00 92.19 90 GLU A N 1
ATOM 689 C CA . GLU A 1 90 ? 29.512 -7.825 -31.257 1.00 92.19 90 GLU A CA 1
ATOM 690 C C . GLU A 1 90 ? 29.140 -9.310 -31.184 1.00 92.19 90 GLU A C 1
ATOM 692 O O . GLU A 1 90 ? 29.667 -10.036 -30.343 1.00 92.19 90 GLU A O 1
ATOM 697 N N . LYS A 1 91 ? 28.329 -9.808 -32.131 1.00 88.81 91 LYS A N 1
ATOM 698 C CA . LYS A 1 91 ? 27.934 -11.230 -32.176 1.00 88.81 91 LYS A CA 1
ATOM 699 C C . LYS A 1 91 ? 29.108 -12.189 -32.382 1.00 88.81 91 LYS A C 1
ATOM 701 O O . LYS A 1 91 ? 29.062 -13.319 -31.909 1.00 88.81 91 LYS A O 1
ATOM 706 N N . LEU A 1 92 ? 30.154 -11.754 -33.085 1.00 93.56 92 LEU A N 1
ATOM 707 C CA . LEU A 1 92 ? 31.381 -12.530 -33.297 1.00 93.56 92 LEU A CA 1
ATOM 708 C C . LEU A 1 92 ? 32.420 -12.347 -32.176 1.00 93.56 92 LEU A C 1
ATOM 710 O O . LEU A 1 92 ? 33.522 -12.882 -32.297 1.00 93.56 92 LEU A O 1
ATOM 714 N N . GLY A 1 93 ? 32.121 -11.566 -31.130 1.00 89.81 93 GLY A N 1
ATOM 715 C CA . GLY A 1 93 ? 33.047 -11.279 -30.028 1.00 89.81 93 GLY A CA 1
ATOM 716 C C . GLY A 1 93 ? 34.249 -10.413 -30.421 1.00 89.81 93 GLY A C 1
ATOM 717 O O . GLY A 1 93 ? 35.238 -10.351 -29.697 1.00 89.81 93 GLY A O 1
ATOM 718 N N . LYS A 1 94 ? 34.191 -9.752 -31.583 1.00 94.06 94 LYS A N 1
ATOM 719 C CA . LYS A 1 94 ? 35.253 -8.875 -32.107 1.00 94.06 94 LYS A CA 1
ATOM 720 C C . LYS A 1 94 ? 35.156 -7.442 -31.578 1.00 94.06 94 LYS A C 1
ATOM 722 O O . LYS A 1 94 ? 36.083 -6.661 -31.772 1.00 94.06 94 LYS A O 1
ATOM 727 N N . SER A 1 95 ? 34.032 -7.085 -30.964 1.00 89.50 95 SER A N 1
ATOM 728 C CA . SER A 1 95 ? 33.796 -5.807 -30.293 1.00 89.50 95 SER A CA 1
ATOM 729 C C . SER A 1 95 ? 32.942 -6.035 -29.044 1.00 89.50 95 SER A C 1
ATOM 731 O O . SER A 1 95 ? 32.237 -7.040 -28.955 1.00 89.50 95 SER A O 1
ATOM 733 N N . SER A 1 96 ? 33.021 -5.123 -28.077 1.00 86.50 96 SER A N 1
ATOM 734 C CA . SER A 1 96 ? 32.157 -5.114 -26.893 1.00 86.50 96 SER A CA 1
ATOM 735 C C . SER A 1 96 ? 30.723 -4.741 -27.265 1.00 86.50 96 SER A C 1
ATOM 737 O O . SER A 1 96 ? 30.530 -3.916 -28.157 1.00 86.50 96 SER A O 1
ATOM 739 N N . ARG A 1 97 ? 29.737 -5.283 -26.535 1.00 85.38 97 ARG A N 1
ATOM 740 C CA . ARG A 1 97 ? 28.324 -4.893 -26.668 1.00 85.38 97 ARG A CA 1
ATOM 741 C C . ARG A 1 97 ? 28.184 -3.376 -26.526 1.00 85.38 97 ARG A C 1
ATOM 743 O O . ARG A 1 97 ? 28.750 -2.794 -25.598 1.00 85.38 97 ARG A O 1
ATOM 750 N N . THR A 1 98 ? 27.426 -2.751 -27.418 1.00 87.50 98 THR A N 1
ATOM 751 C CA . THR A 1 98 ? 27.046 -1.344 -27.266 1.00 87.50 98 THR A CA 1
ATOM 752 C C . THR A 1 98 ? 26.112 -1.204 -26.060 1.00 87.50 98 THR A C 1
ATOM 754 O O . THR A 1 98 ? 25.143 -1.950 -25.941 1.00 87.50 98 THR A O 1
ATOM 757 N N . VAL A 1 99 ? 26.405 -0.263 -25.159 1.00 88.31 99 VAL A N 1
ATOM 758 C CA . VAL A 1 99 ? 25.620 -0.011 -23.939 1.00 88.31 99 VAL A CA 1
ATOM 759 C C . VAL A 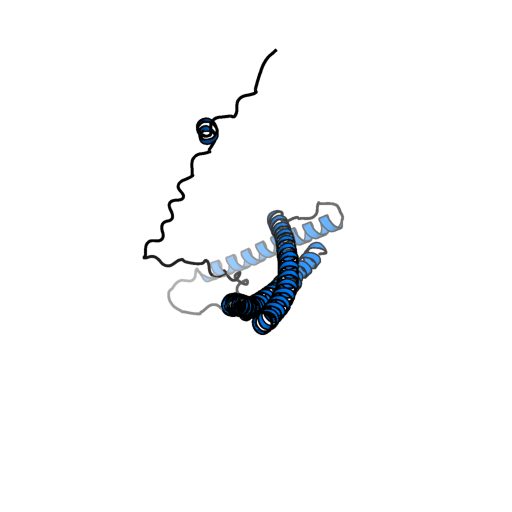1 99 ? 25.243 1.465 -23.875 1.00 88.31 99 VAL A C 1
ATOM 761 O O . VAL A 1 99 ? 26.107 2.328 -24.029 1.00 88.31 99 VAL A O 1
ATOM 764 N N . ASP A 1 100 ? 23.965 1.744 -23.619 1.00 91.31 100 ASP A N 1
ATOM 765 C CA . ASP A 1 100 ? 23.469 3.084 -23.304 1.00 91.31 100 ASP A CA 1
ATOM 766 C C . ASP A 1 100 ? 23.478 3.283 -21.783 1.00 91.31 100 ASP A C 1
ATOM 768 O O . ASP A 1 100 ? 22.573 2.860 -21.067 1.00 91.31 100 ASP A O 1
ATOM 772 N N . THR A 1 101 ? 24.534 3.913 -21.271 1.00 93.00 101 THR A N 1
ATOM 773 C CA . THR A 1 101 ? 24.728 4.089 -19.825 1.00 93.00 101 THR A CA 1
ATOM 774 C C . THR A 1 101 ? 23.658 4.955 -19.164 1.00 93.00 101 THR A C 1
ATOM 776 O O . THR A 1 101 ? 23.411 4.799 -17.969 1.00 93.00 101 THR A O 1
ATOM 779 N N . GLU A 1 102 ? 23.044 5.883 -19.906 1.00 94.88 102 GLU A N 1
ATOM 780 C CA . GLU A 1 102 ? 21.978 6.727 -19.364 1.00 94.88 102 GLU A CA 1
ATOM 781 C C . GLU A 1 102 ? 20.705 5.901 -19.169 1.00 94.88 102 GLU A C 1
ATOM 783 O O . GLU A 1 102 ? 20.101 5.942 -18.093 1.00 94.88 102 GLU A O 1
ATOM 788 N N . LEU A 1 103 ? 20.343 5.097 -20.173 1.00 94.62 103 LEU A N 1
ATOM 789 C CA . LEU A 1 103 ? 19.195 4.199 -20.086 1.00 94.62 103 LEU A CA 1
ATOM 790 C C . LEU A 1 103 ? 19.362 3.174 -18.953 1.00 94.62 103 LEU A C 1
ATOM 792 O O . LEU A 1 103 ? 18.433 2.979 -18.171 1.00 94.62 103 LEU A O 1
ATOM 796 N N . GLU A 1 104 ? 20.548 2.577 -18.805 1.00 94.88 104 GLU A N 1
ATOM 797 C CA . GLU A 1 104 ? 20.845 1.639 -17.708 1.00 94.88 104 GLU A CA 1
ATOM 798 C C . GLU A 1 104 ? 20.658 2.286 -16.323 1.00 94.88 104 GLU A C 1
ATOM 800 O O . GLU A 1 104 ? 20.061 1.694 -15.419 1.00 94.88 104 GLU A O 1
ATOM 805 N N . ALA A 1 105 ? 21.096 3.539 -16.153 1.00 96.62 105 ALA A N 1
ATOM 806 C CA . ALA A 1 105 ? 20.897 4.274 -14.905 1.00 96.62 105 ALA A CA 1
ATOM 807 C C . ALA A 1 105 ? 19.406 4.539 -14.618 1.00 96.62 105 ALA A C 1
ATOM 809 O O . ALA A 1 105 ? 18.957 4.415 -13.473 1.00 96.62 105 ALA A O 1
ATOM 810 N N . GLN A 1 106 ? 18.618 4.866 -15.649 1.00 97.50 106 GLN A N 1
ATOM 811 C CA . GLN A 1 106 ? 17.170 5.062 -15.516 1.00 97.50 106 GLN A CA 1
ATOM 812 C C . GLN A 1 106 ? 16.438 3.757 -15.170 1.00 97.50 106 GLN A C 1
ATOM 814 O O . GLN A 1 106 ? 15.532 3.765 -14.330 1.00 97.50 106 GLN A O 1
ATOM 819 N N . ILE A 1 107 ? 16.851 2.632 -15.762 1.00 97.19 107 ILE A N 1
ATOM 820 C CA . ILE A 1 107 ? 16.324 1.299 -15.444 1.00 97.19 107 ILE A CA 1
ATOM 821 C C . ILE A 1 107 ? 16.575 0.962 -13.969 1.00 97.19 107 ILE A C 1
ATOM 823 O O . ILE A 1 107 ? 15.660 0.504 -13.276 1.00 97.19 107 ILE A O 1
ATOM 827 N N . GLU A 1 108 ? 17.780 1.214 -13.456 1.00 97.50 108 GLU A N 1
ATOM 828 C CA . GLU A 1 108 ? 18.087 0.920 -12.053 1.00 97.50 108 GLU A CA 1
ATOM 829 C C . GLU A 1 108 ? 17.284 1.805 -11.089 1.00 97.50 108 GLU A C 1
ATOM 831 O O . GLU A 1 108 ? 16.734 1.316 -10.098 1.00 97.50 108 GLU A O 1
ATOM 836 N N . MET A 1 109 ? 17.110 3.087 -11.416 1.00 98.06 109 MET A N 1
ATOM 837 C CA . MET A 1 109 ? 16.236 3.986 -10.657 1.00 98.06 109 MET A CA 1
ATOM 838 C C . MET A 1 109 ? 14.774 3.499 -10.644 1.00 98.06 109 MET A C 1
ATOM 840 O O . MET A 1 109 ? 14.101 3.584 -9.608 1.00 98.06 109 MET A O 1
ATOM 844 N N . LEU A 1 110 ? 14.272 2.952 -11.758 1.00 98.12 110 LEU A N 1
ATOM 845 C CA . LEU A 1 110 ? 12.930 2.365 -11.822 1.00 98.12 110 LEU A CA 1
ATOM 846 C C . LEU A 1 110 ? 12.812 1.137 -10.907 1.00 98.12 110 LEU A C 1
ATOM 848 O O . LEU A 1 110 ? 11.855 1.042 -10.133 1.00 98.12 110 LEU A O 1
ATOM 852 N N . ARG A 1 111 ? 13.795 0.227 -10.942 1.00 98.12 111 ARG A N 1
ATOM 853 C CA . ARG A 1 111 ? 13.853 -0.948 -10.049 1.00 98.12 111 ARG A CA 1
ATOM 854 C C . ARG A 1 111 ? 13.882 -0.531 -8.580 1.00 98.12 111 ARG A C 1
ATOM 856 O O . ARG A 1 111 ? 13.195 -1.122 -7.744 1.00 98.12 111 ARG A O 1
ATOM 863 N N . GLU A 1 112 ? 14.648 0.505 -8.249 1.00 98.31 112 GLU A N 1
ATOM 864 C CA . GLU A 1 112 ? 14.693 1.046 -6.893 1.00 98.31 112 GLU A CA 1
ATOM 865 C C . GLU A 1 112 ? 13.348 1.652 -6.470 1.00 98.31 112 GLU A C 1
ATOM 867 O O . GLU A 1 112 ? 12.871 1.400 -5.360 1.00 98.31 112 GLU A O 1
ATOM 872 N N . THR A 1 113 ? 12.702 2.396 -7.367 1.00 98.12 113 THR A N 1
ATOM 873 C CA . THR A 1 113 ? 11.373 2.980 -7.138 1.00 98.12 113 THR A CA 1
ATOM 874 C C . THR A 1 113 ? 10.327 1.896 -6.886 1.00 98.12 113 THR A C 1
ATOM 876 O O . THR A 1 113 ? 9.583 1.986 -5.907 1.00 98.12 113 THR A O 1
ATOM 879 N N . GLN A 1 114 ? 10.326 0.823 -7.686 1.00 98.12 114 GLN A N 1
ATOM 880 C CA . GLN A 1 114 ? 9.455 -0.336 -7.473 1.00 98.12 114 GLN A CA 1
ATOM 881 C C . GLN A 1 114 ? 9.661 -0.938 -6.075 1.00 98.12 114 GLN A C 1
ATOM 883 O O . GLN A 1 114 ? 8.691 -1.148 -5.344 1.00 98.12 114 GLN A O 1
ATOM 888 N N . ARG A 1 115 ? 10.921 -1.165 -5.668 1.00 98.50 115 ARG A N 1
ATOM 889 C CA . ARG A 1 115 ? 11.260 -1.698 -4.334 1.00 98.50 115 ARG A CA 1
ATOM 890 C C . ARG A 1 115 ? 10.764 -0.787 -3.210 1.00 98.50 115 ARG A C 1
ATOM 892 O O . ARG A 1 115 ? 10.211 -1.280 -2.226 1.00 98.50 115 ARG A O 1
ATOM 899 N N . LYS A 1 116 ? 10.923 0.533 -3.354 1.00 98.50 116 LYS A N 1
ATOM 900 C CA . LYS A 1 116 ? 10.437 1.525 -2.378 1.00 98.50 116 LYS A CA 1
ATOM 901 C C . LYS A 1 116 ? 8.912 1.482 -2.258 1.00 98.50 116 LYS A C 1
ATOM 903 O O . LYS A 1 116 ? 8.398 1.402 -1.143 1.00 98.50 116 LYS A O 1
ATOM 908 N N . TYR A 1 117 ? 8.187 1.457 -3.377 1.00 98.69 117 TYR A N 1
ATOM 909 C CA . TYR A 1 117 ? 6.721 1.378 -3.375 1.00 98.69 117 TYR A CA 1
ATOM 910 C C . TYR A 1 117 ? 6.197 0.053 -2.820 1.00 98.69 117 TYR A C 1
ATOM 912 O O . TYR A 1 117 ? 5.271 0.068 -2.009 1.00 98.69 117 TYR A O 1
ATOM 920 N N . ALA A 1 118 ? 6.834 -1.075 -3.140 1.00 98.19 118 ALA A N 1
ATOM 921 C CA . ALA A 1 118 ? 6.520 -2.362 -2.520 1.00 98.19 118 ALA A CA 1
ATOM 922 C C . ALA A 1 118 ? 6.734 -2.328 -0.993 1.00 98.19 118 ALA A C 1
ATOM 924 O O . ALA A 1 118 ? 5.924 -2.854 -0.226 1.00 98.19 118 ALA A O 1
ATOM 925 N N . GLY A 1 119 ? 7.793 -1.652 -0.532 1.00 98.50 119 GLY A N 1
ATOM 926 C CA . GLY A 1 119 ? 8.045 -1.408 0.888 1.00 98.50 119 GLY A CA 1
ATOM 927 C C . GLY A 1 119 ? 6.929 -0.605 1.564 1.00 98.50 119 GLY A C 1
ATOM 928 O O . GLY A 1 119 ? 6.441 -1.011 2.622 1.00 98.50 119 GLY A O 1
ATOM 929 N N . VAL A 1 120 ? 6.486 0.490 0.940 1.00 98.62 120 VAL A N 1
ATOM 930 C CA . VAL A 1 120 ? 5.362 1.312 1.426 1.00 98.62 120 VAL A CA 1
ATOM 931 C C . VAL A 1 120 ? 4.065 0.507 1.456 1.00 98.62 120 VAL A C 1
ATOM 933 O O . VAL A 1 120 ? 3.367 0.526 2.468 1.00 98.62 120 VAL A O 1
ATOM 936 N N . LEU A 1 121 ? 3.769 -0.252 0.398 1.00 98.56 121 LEU A N 1
ATOM 937 C CA . LEU A 1 121 ? 2.586 -1.108 0.322 1.00 98.56 121 LEU A CA 1
ATOM 938 C C . LEU A 1 121 ? 2.555 -2.127 1.468 1.00 98.56 121 LEU A C 1
ATOM 940 O O . LEU A 1 121 ? 1.529 -2.287 2.127 1.00 98.56 121 LEU A O 1
ATOM 944 N N . ARG A 1 122 ? 3.692 -2.771 1.759 1.00 98.56 122 ARG A N 1
ATOM 945 C CA . ARG A 1 122 ? 3.815 -3.719 2.875 1.00 98.56 122 ARG A CA 1
ATOM 946 C C . ARG A 1 122 ? 3.544 -3.052 4.225 1.00 98.56 122 ARG A C 1
ATOM 948 O O . ARG A 1 122 ? 2.806 -3.601 5.040 1.00 98.56 122 ARG A O 1
ATOM 955 N N . LEU A 1 123 ? 4.143 -1.887 4.472 1.00 98.75 123 LEU A N 1
ATOM 956 C CA . LEU A 1 123 ? 3.963 -1.150 5.727 1.00 98.75 123 LEU A CA 1
ATOM 957 C C . LEU A 1 123 ? 2.525 -0.647 5.896 1.00 98.75 123 LEU A C 1
ATOM 959 O O . LEU A 1 123 ? 1.950 -0.794 6.970 1.00 98.75 123 LEU A O 1
ATOM 963 N N . SER A 1 124 ? 1.922 -0.122 4.832 1.00 98.69 124 SER A N 1
ATOM 964 C CA . SER A 1 124 ? 0.528 0.325 4.834 1.00 98.69 124 SER A CA 1
ATOM 965 C C . SER A 1 124 ? -0.453 -0.840 5.022 1.00 98.69 124 SER A C 1
ATOM 967 O O . SER A 1 124 ? -1.431 -0.723 5.764 1.00 98.69 124 SER A O 1
ATOM 969 N N . GLY A 1 125 ? -0.165 -2.010 4.441 1.00 98.62 125 GLY A N 1
ATOM 970 C CA . GLY A 1 125 ? -0.903 -3.245 4.717 1.00 98.62 125 GLY A CA 1
ATOM 971 C C . GLY A 1 125 ? -0.834 -3.652 6.194 1.00 98.62 125 GLY A C 1
ATOM 972 O O . GLY A 1 125 ? -1.863 -3.958 6.796 1.00 98.62 125 GLY A O 1
ATOM 973 N N . ALA A 1 126 ? 0.351 -3.578 6.811 1.00 98.75 126 ALA A N 1
ATOM 974 C CA . ALA A 1 126 ? 0.516 -3.840 8.243 1.00 98.75 126 ALA A CA 1
ATOM 975 C C . ALA A 1 126 ? -0.247 -2.826 9.114 1.00 98.75 126 ALA A C 1
ATOM 977 O O . ALA A 1 126 ? -0.932 -3.226 10.055 1.00 98.75 126 ALA A O 1
ATOM 978 N N . LEU A 1 127 ? -0.191 -1.534 8.770 1.00 98.62 127 LEU A N 1
ATOM 979 C CA . LEU A 1 127 ? -0.958 -0.483 9.444 1.00 98.62 127 LEU A CA 1
ATOM 980 C C . LEU A 1 127 ? -2.467 -0.744 9.359 1.00 98.62 127 LEU A C 1
ATOM 982 O O . LEU A 1 127 ? -3.170 -0.616 10.356 1.00 98.62 127 LEU A O 1
ATOM 986 N N . THR A 1 128 ? -2.956 -1.157 8.188 1.00 98.69 128 THR A N 1
ATOM 987 C CA . THR A 1 128 ? -4.372 -1.496 7.973 1.00 98.69 128 THR A CA 1
ATOM 988 C C . THR A 1 128 ? -4.804 -2.634 8.901 1.00 98.69 128 THR A C 1
ATOM 990 O O . THR A 1 128 ? -5.821 -2.525 9.581 1.00 98.69 128 THR A O 1
ATOM 993 N N . ALA A 1 129 ? -4.004 -3.702 8.994 1.00 98.50 129 ALA A N 1
ATOM 994 C CA . ALA A 1 129 ? -4.292 -4.832 9.877 1.00 98.50 129 ALA A CA 1
ATOM 995 C C . ALA A 1 129 ? -4.287 -4.432 11.364 1.00 98.50 129 ALA A C 1
ATOM 997 O O . ALA A 1 129 ? -5.182 -4.820 12.116 1.00 98.50 129 ALA A O 1
ATOM 998 N N . GLN A 1 130 ? -3.310 -3.624 11.786 1.00 98.50 130 GLN A N 1
ATOM 999 C CA . GLN A 1 130 ? -3.220 -3.128 13.162 1.00 98.50 130 GLN A CA 1
ATOM 1000 C C . GLN A 1 130 ? -4.396 -2.217 13.520 1.00 98.50 130 GLN A C 1
ATOM 1002 O O . GLN A 1 130 ? -4.971 -2.358 14.599 1.00 98.50 130 GLN A O 1
ATOM 1007 N N . LEU A 1 131 ? -4.790 -1.321 12.612 1.00 98.44 131 LEU A N 1
ATOM 1008 C CA . LEU A 1 131 ? -5.935 -0.437 12.809 1.00 98.44 131 LEU A CA 1
ATOM 1009 C C . LEU A 1 131 ? -7.245 -1.230 12.913 1.00 98.44 131 LEU A C 1
ATOM 1011 O O . LEU A 1 131 ? -8.062 -0.931 13.779 1.00 98.44 131 LEU A O 1
ATOM 1015 N N . ALA A 1 132 ? -7.424 -2.269 12.091 1.00 98.44 132 ALA A N 1
ATOM 1016 C CA . ALA A 1 132 ? -8.595 -3.141 12.159 1.00 98.44 132 ALA A CA 1
ATOM 1017 C C . ALA A 1 132 ? -8.676 -3.890 13.498 1.00 98.44 132 ALA A C 1
ATOM 1019 O O . ALA A 1 132 ? -9.733 -3.920 14.129 1.00 98.44 132 ALA A O 1
ATOM 1020 N N . ALA A 1 133 ? -7.551 -4.435 13.972 1.00 98.38 133 ALA A N 1
ATOM 1021 C CA . ALA A 1 133 ? -7.483 -5.078 15.282 1.00 98.38 133 ALA A CA 1
ATOM 1022 C C . ALA A 1 133 ? -7.783 -4.087 16.421 1.00 98.38 133 ALA A C 1
ATOM 1024 O O . ALA A 1 133 ? -8.587 -4.384 17.305 1.00 98.38 133 ALA A O 1
ATOM 1025 N N . ALA A 1 134 ? -7.195 -2.887 16.373 1.00 98.31 134 ALA A N 1
ATOM 1026 C CA . ALA A 1 134 ? -7.440 -1.836 17.358 1.00 98.31 134 ALA A CA 1
ATOM 1027 C C . ALA A 1 134 ? -8.914 -1.403 17.382 1.00 98.31 134 ALA A C 1
ATOM 1029 O O . ALA A 1 134 ? -9.495 -1.297 18.461 1.00 98.31 134 ALA A O 1
ATOM 1030 N N . ALA A 1 135 ? -9.543 -1.224 16.217 1.00 98.25 135 ALA A N 1
ATOM 1031 C CA . ALA A 1 135 ? -10.965 -0.901 16.108 1.00 98.25 135 ALA A CA 1
ATOM 1032 C C . ALA A 1 135 ? -11.857 -2.019 16.680 1.00 98.25 135 ALA A C 1
ATOM 1034 O O . ALA A 1 135 ? -12.858 -1.743 17.342 1.00 98.25 135 ALA A O 1
ATOM 1035 N N . GLY A 1 136 ? -11.481 -3.288 16.482 1.00 97.94 136 GLY A N 1
ATOM 1036 C CA . GLY A 1 136 ? -12.137 -4.427 17.130 1.00 97.94 136 GLY A CA 1
ATOM 1037 C C . GLY A 1 136 ? -12.098 -4.323 18.657 1.00 97.94 136 GLY A C 1
ATOM 1038 O O . GLY A 1 136 ? -13.140 -4.389 19.311 1.00 97.94 136 GLY A O 1
ATOM 1039 N N . THR A 1 137 ? -10.917 -4.069 19.223 1.00 98.50 137 THR A N 1
ATOM 1040 C CA . THR A 1 137 ? -10.737 -3.890 20.673 1.00 98.50 137 THR A CA 1
ATOM 1041 C C . THR A 1 137 ? -11.499 -2.679 21.211 1.00 98.50 137 THR A C 1
ATOM 1043 O O . THR A 1 137 ? -12.124 -2.774 22.263 1.00 98.50 137 THR A O 1
ATOM 1046 N N . GLN A 1 138 ? -11.498 -1.549 20.497 1.00 98.44 138 GLN A N 1
ATOM 1047 C CA . GLN A 1 138 ? -12.257 -0.355 20.888 1.00 98.44 138 GLN A CA 1
ATOM 1048 C C . GLN A 1 138 ? -13.764 -0.638 20.955 1.00 98.44 138 GLN A C 1
ATOM 1050 O O . GLN A 1 138 ? -14.426 -0.185 21.887 1.00 98.44 138 GLN A O 1
ATOM 1055 N N . ARG A 1 139 ? -14.308 -1.435 20.022 1.00 98.38 139 ARG A N 1
ATOM 1056 C CA . ARG A 1 139 ? -15.728 -1.824 20.030 1.00 98.38 139 ARG A CA 1
ATOM 1057 C C . ARG A 1 139 ? -16.074 -2.634 21.279 1.00 98.38 139 ARG A C 1
ATOM 1059 O O . ARG A 1 139 ? -16.988 -2.252 22.005 1.00 98.38 139 ARG A O 1
ATOM 1066 N N . ALA A 1 140 ? -15.280 -3.663 21.575 1.00 98.44 140 ALA A N 1
ATOM 1067 C CA . ALA A 1 140 ? -15.447 -4.471 22.784 1.00 98.44 140 ALA A CA 1
ATOM 1068 C C . ALA A 1 140 ? -15.304 -3.628 24.065 1.00 98.44 140 ALA A C 1
ATOM 1070 O O . ALA A 1 140 ? -16.093 -3.757 24.996 1.00 98.44 140 ALA A O 1
ATOM 1071 N N . LEU A 1 141 ? -14.337 -2.706 24.103 1.00 98.56 141 LEU A N 1
ATOM 1072 C CA . LEU A 1 141 ? -14.141 -1.814 25.245 1.00 98.56 141 LEU A CA 1
ATOM 1073 C C . LEU A 1 141 ? -15.343 -0.880 25.460 1.00 98.56 141 LEU A C 1
ATOM 1075 O O . LEU A 1 141 ? -15.750 -0.648 26.598 1.00 98.56 141 LEU A O 1
ATOM 1079 N N . GLY A 1 142 ? -15.934 -0.371 24.375 1.00 98.44 142 GLY A N 1
ATOM 1080 C CA . GLY A 1 142 ? -17.156 0.431 24.427 1.00 98.44 142 GLY A CA 1
ATOM 1081 C C . GLY A 1 142 ? -18.362 -0.345 24.966 1.00 98.44 142 GLY A C 1
ATOM 1082 O O . GLY A 1 142 ? -19.138 0.204 25.748 1.00 98.44 142 GLY A O 1
ATOM 1083 N N . GLU A 1 143 ? -18.501 -1.621 24.599 1.00 98.31 143 GLU A N 1
ATOM 1084 C CA . GLU A 1 143 ? -19.538 -2.517 25.131 1.00 98.31 143 GLU A CA 1
ATOM 1085 C C . GLU A 1 143 ? -19.354 -2.766 26.633 1.00 98.31 143 GLU A C 1
ATOM 1087 O O . GLU A 1 143 ? -20.300 -2.578 27.400 1.00 98.31 143 GLU A O 1
ATOM 1092 N N . CYS A 1 144 ? -18.128 -3.068 27.076 1.00 98.50 144 CYS A N 1
ATOM 1093 C CA . CYS A 1 144 ? -17.811 -3.236 28.497 1.00 98.50 144 CYS A CA 1
ATOM 1094 C C . CYS A 1 144 ? -18.124 -1.975 29.319 1.00 98.50 144 CYS A C 1
ATOM 1096 O O . CYS A 1 144 ? -18.681 -2.071 30.412 1.00 98.50 144 CYS A O 1
ATOM 1098 N N . PHE A 1 145 ? -17.801 -0.780 28.807 1.00 98.62 145 PHE A N 1
ATOM 1099 C CA . PHE A 1 145 ? -18.163 0.469 29.482 1.00 98.62 145 PHE A CA 1
ATOM 1100 C C . PHE A 1 145 ? -19.681 0.657 29.574 1.00 98.62 145 PHE A C 1
ATOM 1102 O O . PHE A 1 145 ? -20.183 1.040 30.628 1.00 98.62 145 PHE A O 1
ATOM 1109 N N . ALA A 1 146 ? -20.429 0.346 28.513 1.00 98.25 146 ALA A N 1
ATOM 1110 C CA . ALA A 1 146 ? -21.886 0.431 28.546 1.00 98.25 146 ALA A CA 1
ATOM 1111 C C . ALA A 1 146 ? -22.509 -0.547 29.562 1.00 98.25 146 ALA A C 1
ATOM 1113 O O . ALA A 1 146 ? -23.473 -0.191 30.237 1.00 98.25 146 ALA A O 1
ATOM 1114 N N . GLU A 1 147 ? -21.945 -1.748 29.712 1.00 98.31 147 GLU A N 1
ATOM 1115 C CA . GLU A 1 147 ? -22.380 -2.724 30.718 1.00 98.31 147 GLU A CA 1
ATOM 1116 C C . GLU A 1 147 ? -22.066 -2.254 32.149 1.00 98.31 147 GLU A C 1
ATOM 1118 O O . GLU A 1 147 ? -22.927 -2.317 33.030 1.00 98.31 147 GLU A O 1
ATOM 1123 N N . LEU A 1 148 ? -20.861 -1.726 32.389 1.00 98.31 148 LEU A N 1
ATOM 1124 C CA . LEU A 1 148 ? -20.479 -1.172 33.694 1.00 98.31 148 LEU A CA 1
ATOM 1125 C C . LEU A 1 148 ? -21.364 0.010 34.100 1.00 98.31 148 LEU A C 1
ATOM 1127 O O . LEU A 1 148 ? -21.742 0.117 35.265 1.00 98.31 148 LEU A O 1
ATOM 1131 N N . ALA A 1 149 ? -21.772 0.844 33.141 1.00 98.19 149 ALA A N 1
ATOM 1132 C CA . ALA A 1 149 ? -22.695 1.944 33.394 1.00 98.19 149 ALA A CA 1
ATOM 1133 C C . ALA A 1 149 ? -24.051 1.483 33.960 1.00 98.19 149 ALA A C 1
ATOM 1135 O O . ALA A 1 149 ? -24.680 2.220 34.715 1.00 98.19 149 ALA A O 1
ATOM 1136 N N . GLN A 1 150 ? -24.511 0.277 33.607 1.00 96.94 150 GLN A N 1
ATOM 1137 C CA . GLN A 1 150 ? -25.760 -0.291 34.129 1.00 96.94 150 GLN A CA 1
ATOM 1138 C C . GLN A 1 150 ? -25.593 -0.875 35.536 1.00 96.94 150 GLN A C 1
ATOM 1140 O O . GLN A 1 150 ? -26.544 -0.882 36.315 1.00 96.94 150 GLN A O 1
ATOM 1145 N N . LYS A 1 151 ? -24.394 -1.375 35.858 1.00 97.38 151 LYS A N 1
ATOM 1146 C CA . LYS A 1 151 ? -24.090 -2.041 37.134 1.00 97.38 151 LYS A CA 1
ATOM 1147 C C . LYS A 1 151 ? -23.631 -1.082 38.234 1.00 97.38 151 LYS A C 1
ATOM 1149 O O . LYS A 1 151 ? -23.767 -1.423 39.404 1.00 97.38 151 LYS A O 1
ATOM 1154 N N . SER A 1 152 ? -23.117 0.092 37.865 1.00 96.69 152 SER A N 1
ATOM 1155 C CA . SER A 1 152 ? -22.584 1.101 38.789 1.00 96.69 152 SER A CA 1
ATOM 1156 C C . SER A 1 152 ? -23.254 2.465 38.565 1.00 96.69 152 SER A C 1
ATOM 1158 O O . SER A 1 152 ? -22.670 3.325 37.895 1.00 96.69 152 SER A O 1
ATOM 1160 N N . PRO A 1 153 ? -24.473 2.686 39.101 1.00 95.31 153 PRO A N 1
ATOM 1161 C CA . PRO A 1 153 ? -25.226 3.935 38.935 1.00 95.31 153 PRO A CA 1
ATOM 1162 C C . PRO A 1 153 ? -24.437 5.191 39.331 1.00 95.31 153 PRO A C 1
ATOM 1164 O O . PRO A 1 153 ? -24.542 6.229 38.684 1.00 95.31 153 PRO A O 1
ATOM 1167 N N . GLU A 1 154 ? -23.594 5.086 40.356 1.00 97.75 154 GLU A N 1
ATOM 1168 C CA . GLU A 1 154 ? -22.729 6.156 40.857 1.00 97.75 154 GLU A CA 1
ATOM 1169 C C . GLU A 1 154 ? -21.662 6.632 39.854 1.00 97.75 154 GLU A C 1
ATOM 1171 O O . GLU A 1 154 ? -21.186 7.763 39.956 1.00 97.75 154 GLU A O 1
ATOM 1176 N N . LEU A 1 155 ? -21.304 5.796 38.872 1.00 97.75 155 LEU A N 1
ATOM 1177 C CA . LEU A 1 155 ? -20.321 6.091 37.819 1.00 97.75 155 LEU A CA 1
ATOM 1178 C C . LEU A 1 155 ? -20.930 6.042 36.408 1.00 97.75 155 LEU A C 1
ATOM 1180 O O . LEU A 1 155 ? -20.204 6.042 35.408 1.00 97.75 155 LEU A O 1
ATOM 1184 N N . GLN A 1 156 ? -22.260 5.984 36.310 1.00 98.00 156 GLN A N 1
ATOM 1185 C CA . GLN A 1 156 ? -22.968 5.742 35.057 1.00 98.00 156 GLN A CA 1
ATOM 1186 C C . GLN A 1 156 ? -22.580 6.747 33.967 1.00 98.00 156 GLN A C 1
ATOM 1188 O O . GLN A 1 156 ? -22.249 6.353 32.849 1.00 98.00 156 GLN A O 1
ATOM 1193 N N . THR A 1 157 ? -22.576 8.041 34.288 1.00 98.31 157 THR A N 1
ATOM 1194 C CA . THR A 1 157 ? -22.277 9.115 33.327 1.00 98.31 157 THR A CA 1
ATOM 1195 C C . THR A 1 157 ? -20.873 8.983 32.737 1.00 98.31 157 THR A C 1
ATOM 1197 O O . THR A 1 157 ? -20.679 9.154 31.536 1.00 98.31 157 THR A O 1
ATOM 1200 N N . GLN A 1 158 ? -19.889 8.647 33.569 1.00 98.38 158 GLN A N 1
ATOM 1201 C CA . GLN A 1 158 ? -18.483 8.520 33.198 1.00 98.38 158 GLN A CA 1
ATOM 1202 C C . GLN A 1 158 ? -18.277 7.302 32.297 1.00 98.38 158 GLN A C 1
ATOM 1204 O O . GLN A 1 158 ? -17.585 7.383 31.279 1.00 98.38 158 GLN A O 1
ATOM 1209 N N . PHE A 1 159 ? -18.915 6.182 32.640 1.00 98.69 159 PHE A N 1
ATOM 1210 C CA . PHE A 1 159 ? -18.867 4.984 31.816 1.00 98.69 159 PHE A CA 1
ATOM 1211 C C . PHE A 1 159 ? -19.569 5.176 30.469 1.00 98.69 159 PHE A C 1
ATOM 1213 O O . PHE A 1 159 ? -18.996 4.812 29.444 1.00 98.69 159 PHE A O 1
ATOM 1220 N N . LEU A 1 160 ? -20.744 5.813 30.429 1.00 98.56 160 LEU A N 1
ATOM 1221 C CA . LEU A 1 160 ? -21.426 6.108 29.163 1.00 98.56 160 LEU A CA 1
ATOM 1222 C C . LEU A 1 160 ? -20.616 7.060 28.277 1.00 98.56 160 LEU A C 1
ATOM 1224 O O . LEU A 1 160 ? -20.458 6.789 27.089 1.00 98.56 160 LEU A O 1
ATOM 1228 N N . TYR A 1 161 ? -20.023 8.108 28.853 1.00 98.56 161 TYR A N 1
ATOM 1229 C CA . TYR A 1 161 ? -19.144 9.018 28.115 1.00 98.56 161 TYR A CA 1
ATOM 1230 C C . TYR A 1 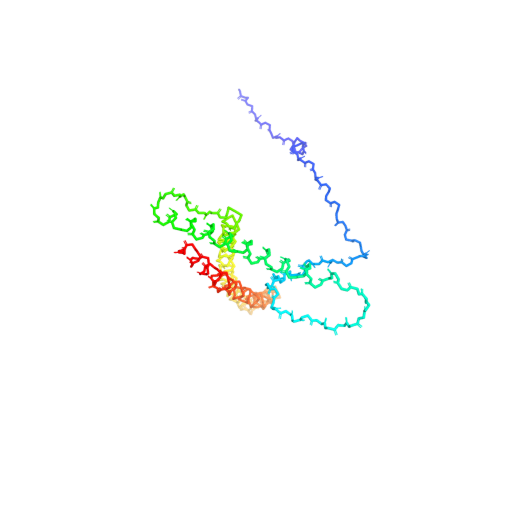161 ? -17.961 8.282 27.461 1.00 98.56 161 TYR A C 1
ATOM 1232 O O . TYR A 1 161 ? -17.650 8.488 26.282 1.00 98.56 161 TYR A O 1
ATOM 1240 N N . ASN A 1 162 ? -17.322 7.370 28.200 1.00 98.56 162 ASN A N 1
ATOM 1241 C CA . ASN A 1 162 ? -16.238 6.552 27.661 1.00 98.56 162 ASN A CA 1
ATOM 1242 C C . ASN A 1 162 ? -16.735 5.569 26.590 1.00 98.56 162 ASN A C 1
ATOM 1244 O O . ASN A 1 162 ? -16.069 5.402 25.566 1.00 98.56 162 ASN A O 1
ATOM 1248 N N . ALA A 1 163 ? -17.905 4.952 26.782 1.00 98.56 163 ALA A N 1
ATOM 1249 C CA . ALA A 1 163 ? -18.519 4.067 25.792 1.00 98.56 163 ALA A CA 1
ATOM 1250 C C . ALA A 1 163 ? -18.781 4.796 24.461 1.00 98.56 163 ALA A C 1
ATOM 1252 O O . ALA A 1 163 ? -18.431 4.290 23.391 1.00 98.56 163 ALA A O 1
ATOM 1253 N N . ASP A 1 164 ? -19.331 6.010 24.520 1.00 98.38 164 ASP A N 1
ATOM 1254 C CA . ASP A 1 164 ? -19.611 6.828 23.336 1.00 98.38 164 ASP A CA 1
ATOM 1255 C C . ASP A 1 164 ? -18.335 7.321 22.647 1.00 98.38 164 ASP A C 1
ATOM 1257 O O . ASP A 1 164 ? -18.259 7.355 21.412 1.00 98.38 164 ASP A O 1
ATOM 1261 N N . THR A 1 165 ? -17.290 7.612 23.424 1.00 98.50 165 THR A N 1
ATOM 1262 C CA . THR A 1 165 ? -15.961 7.918 22.880 1.00 98.50 165 THR A CA 1
ATOM 1263 C C . THR A 1 165 ? -15.417 6.733 22.076 1.00 98.50 165 THR A C 1
ATOM 1265 O O . THR A 1 165 ? -14.987 6.912 20.935 1.00 98.50 165 THR A O 1
ATOM 1268 N N . GLN A 1 166 ? -15.505 5.506 22.605 1.00 98.50 166 GLN A N 1
ATOM 1269 C CA . GLN A 1 166 ? -15.064 4.307 21.882 1.00 98.50 166 GLN A CA 1
ATOM 1270 C C . GLN A 1 166 ? -15.899 4.030 20.618 1.00 98.50 166 GLN A C 1
ATOM 1272 O O . GLN A 1 166 ? -15.344 3.693 19.567 1.00 98.50 166 GLN A O 1
ATOM 1277 N N . ARG A 1 167 ? -17.223 4.243 20.653 1.00 97.88 167 ARG A N 1
ATOM 1278 C CA . ARG A 1 167 ? -18.072 4.156 19.443 1.00 97.88 167 ARG A CA 1
ATOM 1279 C C . ARG A 1 167 ? -17.680 5.176 18.377 1.00 97.88 167 ARG A C 1
ATOM 1281 O O . ARG A 1 167 ? -17.673 4.863 17.189 1.00 97.88 167 ARG A O 1
ATOM 1288 N N . THR A 1 168 ? -17.336 6.391 18.789 1.00 98.00 168 THR A N 1
ATOM 1289 C CA . THR A 1 168 ? -16.907 7.439 17.855 1.00 98.00 168 THR A CA 1
ATOM 1290 C C . THR A 1 168 ? -15.565 7.086 17.214 1.00 98.00 168 THR A C 1
ATOM 1292 O O . THR A 1 168 ? -15.421 7.181 15.994 1.00 98.00 168 THR A O 1
ATOM 1295 N N . LEU A 1 169 ? -14.600 6.613 18.010 1.00 98.12 169 LEU A N 1
ATOM 1296 C CA . LEU A 1 169 ? -13.294 6.177 17.508 1.00 98.12 169 LEU A CA 1
ATOM 1297 C C . LEU A 1 169 ? -13.415 5.020 16.511 1.00 98.12 169 LEU A C 1
ATOM 1299 O O . LEU A 1 169 ? -12.803 5.080 15.447 1.00 98.12 169 LEU A O 1
ATOM 1303 N N . THR A 1 170 ? -14.250 4.019 16.801 1.00 97.88 170 THR A N 1
ATOM 1304 C CA . THR A 1 170 ? -14.465 2.881 15.889 1.00 97.88 170 THR A CA 1
ATOM 1305 C C . THR A 1 170 ? -15.098 3.296 14.566 1.00 97.88 170 THR A C 1
ATOM 1307 O O . THR A 1 170 ? -14.614 2.889 13.512 1.00 97.88 170 THR A O 1
ATOM 1310 N N . ARG A 1 171 ? -16.104 4.179 14.583 1.00 96.81 171 ARG A N 1
ATOM 1311 C CA . ARG A 1 171 ? -16.699 4.724 13.351 1.00 96.81 171 ARG A CA 1
ATOM 1312 C C . ARG A 1 171 ? -15.678 5.487 12.497 1.00 96.81 171 ARG A C 1
ATOM 1314 O O . ARG A 1 171 ? -15.674 5.374 11.269 1.00 96.81 171 ARG A O 1
ATOM 1321 N N . ASN A 1 172 ? -14.806 6.263 13.138 1.00 96.88 172 ASN A N 1
ATOM 1322 C CA . ASN A 1 172 ? -13.738 6.980 12.442 1.00 96.88 172 ASN A CA 1
ATOM 1323 C C . ASN A 1 172 ? -12.692 6.008 11.872 1.00 96.88 172 ASN A C 1
ATOM 1325 O O . ASN A 1 172 ? -12.235 6.192 10.742 1.00 96.88 172 ASN A O 1
ATOM 1329 N N . ALA A 1 173 ? -12.355 4.952 12.619 1.00 98.12 173 ALA A N 1
ATOM 1330 C CA . ALA A 1 173 ? -11.448 3.905 12.166 1.00 98.12 173 ALA A CA 1
ATOM 1331 C C . ALA A 1 173 ? -11.986 3.179 10.925 1.00 98.12 173 ALA A C 1
ATOM 1333 O O . ALA A 1 173 ? -11.216 2.960 9.996 1.00 98.12 173 ALA A O 1
ATOM 1334 N N . ASP A 1 174 ? -13.290 2.893 10.852 1.00 97.19 174 ASP A N 1
ATOM 1335 C CA . ASP A 1 174 ? -13.910 2.265 9.675 1.00 97.19 174 ASP A CA 1
ATOM 1336 C C . ASP A 1 174 ? -13.721 3.123 8.404 1.00 97.19 174 ASP A C 1
ATOM 1338 O O . ASP A 1 174 ? -13.391 2.609 7.332 1.00 97.19 174 ASP A O 1
ATOM 1342 N N . THR A 1 175 ? -13.843 4.451 8.528 1.00 97.94 175 THR A N 1
ATOM 1343 C CA . THR A 1 175 ? -13.612 5.389 7.411 1.00 97.94 175 THR A CA 1
ATOM 1344 C C . THR A 1 175 ? -12.143 5.396 6.982 1.00 97.94 175 THR A C 1
ATOM 1346 O O . THR A 1 175 ? -11.832 5.342 5.790 1.00 97.94 175 THR A O 1
ATOM 1349 N N . LEU A 1 176 ? -11.225 5.427 7.951 1.00 98.19 176 LEU A N 1
ATOM 1350 C CA . LEU A 1 176 ? -9.787 5.398 7.685 1.00 98.19 176 LEU A CA 1
ATOM 1351 C C . LEU A 1 176 ? -9.340 4.060 7.076 1.00 98.19 176 LEU A C 1
ATOM 1353 O O . LEU A 1 176 ? -8.526 4.051 6.153 1.00 98.19 176 LEU A O 1
ATOM 1357 N N . LEU A 1 177 ? -9.896 2.938 7.537 1.00 98.50 177 LEU A N 1
ATOM 1358 C CA . LEU A 1 177 ? -9.644 1.611 6.975 1.00 98.50 177 LEU A CA 1
ATOM 1359 C C . LEU A 1 177 ? -10.052 1.548 5.506 1.00 98.50 177 LEU A C 1
ATOM 1361 O O . LEU A 1 177 ? -9.270 1.077 4.682 1.00 98.50 177 LEU A O 1
ATOM 1365 N N . ALA A 1 178 ? -11.230 2.068 5.153 1.00 98.31 178 ALA A N 1
ATOM 1366 C CA . ALA A 1 178 ? -11.667 2.123 3.760 1.00 98.31 178 ALA A CA 1
ATOM 1367 C C . ALA A 1 178 ? -10.687 2.925 2.883 1.00 98.31 178 ALA A C 1
ATOM 1369 O O . ALA A 1 178 ? -10.308 2.471 1.799 1.00 98.31 178 ALA A O 1
ATOM 1370 N N . ALA A 1 179 ? -10.214 4.076 3.374 1.00 98.56 179 ALA A N 1
ATOM 1371 C CA . ALA A 1 179 ? -9.219 4.887 2.675 1.00 98.56 179 ALA A CA 1
ATOM 1372 C C . ALA A 1 179 ? -7.874 4.153 2.510 1.00 98.56 179 ALA A C 1
ATOM 1374 O O . ALA A 1 179 ? -7.298 4.163 1.420 1.00 98.56 179 ALA A O 1
ATOM 1375 N N . LEU A 1 180 ? -7.394 3.463 3.551 1.00 98.44 180 LEU A N 1
ATOM 1376 C CA . LEU A 1 180 ? -6.162 2.670 3.491 1.00 98.44 180 LEU A CA 1
ATOM 1377 C C . LEU A 1 180 ? -6.282 1.477 2.537 1.00 98.44 180 LEU A C 1
ATOM 1379 O O . LEU A 1 180 ? -5.348 1.201 1.784 1.00 98.44 180 LEU A O 1
ATOM 1383 N N . HIS A 1 181 ? -7.429 0.797 2.505 1.00 98.44 181 HIS A N 1
ATOM 1384 C CA . HIS A 1 181 ? -7.686 -0.264 1.532 1.00 98.44 181 HIS A CA 1
ATOM 1385 C C . HIS A 1 181 ? -7.661 0.267 0.095 1.00 98.44 181 HIS A C 1
ATOM 1387 O O . HIS A 1 181 ? -7.009 -0.331 -0.764 1.00 98.44 181 HIS A O 1
ATOM 1393 N N . PHE A 1 182 ? -8.311 1.405 -0.168 1.00 98.62 182 PHE A N 1
ATOM 1394 C CA . PHE A 1 182 ? -8.264 2.053 -1.481 1.00 98.62 182 PHE A CA 1
ATOM 1395 C C . PHE A 1 182 ? -6.832 2.440 -1.881 1.00 98.62 182 PHE A C 1
ATOM 1397 O O . PHE A 1 182 ? -6.399 2.148 -3.001 1.00 98.62 182 PHE A O 1
ATOM 1404 N N . PHE A 1 183 ? -6.078 3.039 -0.957 1.00 98.69 183 PHE A N 1
ATOM 1405 C CA . PHE A 1 183 ? -4.673 3.382 -1.161 1.00 98.69 183 PHE A CA 1
ATOM 1406 C C . PHE A 1 183 ? -3.829 2.143 -1.490 1.00 98.69 183 PHE A C 1
ATOM 1408 O O . PHE A 1 183 ? -3.126 2.132 -2.500 1.00 98.69 183 PHE A O 1
ATOM 1415 N N . ASN A 1 184 ? -3.950 1.073 -0.698 1.00 98.56 184 ASN A N 1
ATOM 1416 C CA . ASN A 1 184 ? -3.208 -0.171 -0.902 1.00 98.56 184 ASN A CA 1
ATOM 1417 C C . ASN A 1 184 ? -3.517 -0.805 -2.261 1.00 98.56 184 ASN A C 1
ATOM 1419 O O . ASN A 1 184 ? -2.598 -1.203 -2.971 1.00 98.56 184 ASN A O 1
ATOM 1423 N N . ASN A 1 185 ? -4.789 -0.856 -2.660 1.00 98.50 185 ASN A N 1
ATOM 1424 C CA . ASN A 1 185 ? -5.189 -1.416 -3.953 1.00 98.50 185 ASN A CA 1
ATOM 1425 C C . ASN A 1 185 ? -4.645 -0.595 -5.132 1.00 98.50 185 ASN A C 1
ATOM 1427 O O . ASN A 1 185 ? -4.187 -1.156 -6.135 1.00 98.50 185 ASN A O 1
ATOM 1431 N N . SER A 1 186 ? -4.658 0.732 -4.998 1.00 98.56 186 SER A N 1
ATOM 1432 C CA . SER A 1 186 ? -4.118 1.646 -6.007 1.00 98.56 186 SER A CA 1
ATOM 1433 C C . SER A 1 186 ? -2.599 1.499 -6.129 1.00 98.56 186 SER A C 1
ATOM 1435 O O . SER A 1 186 ? -2.074 1.336 -7.232 1.00 98.56 186 SER A O 1
ATOM 1437 N N . LEU A 1 187 ? -1.887 1.461 -4.999 1.00 98.38 187 LEU A N 1
ATOM 1438 C CA . LEU A 1 187 ? -0.434 1.301 -4.972 1.00 98.38 187 LEU A CA 1
ATOM 1439 C C . LEU A 1 187 ? 0.006 -0.093 -5.445 1.00 98.38 187 LEU A C 1
ATOM 1441 O O . LEU A 1 187 ? 1.002 -0.211 -6.159 1.00 98.38 187 LEU A O 1
ATOM 1445 N N . ALA A 1 188 ? -0.747 -1.144 -5.111 1.00 98.25 188 ALA A N 1
ATOM 1446 C CA . ALA A 1 188 ? -0.515 -2.493 -5.622 1.00 98.25 188 ALA A CA 1
ATOM 1447 C C . ALA A 1 188 ? -0.673 -2.553 -7.145 1.00 98.25 188 ALA A C 1
ATOM 1449 O O . ALA A 1 188 ? 0.142 -3.177 -7.819 1.00 98.25 188 ALA A O 1
ATOM 1450 N N . THR A 1 189 ? -1.677 -1.868 -7.699 1.00 98.62 189 THR A N 1
ATOM 1451 C CA . THR A 1 189 ? -1.865 -1.770 -9.154 1.00 98.62 189 THR A CA 1
ATOM 1452 C C . THR A 1 189 ? -0.680 -1.074 -9.818 1.00 98.62 189 THR A C 1
ATOM 1454 O O . THR A 1 189 ? -0.109 -1.615 -10.763 1.00 98.62 189 THR A O 1
ATOM 1457 N N . LEU A 1 190 ? -0.249 0.072 -9.288 1.00 98.12 190 LEU A N 1
ATOM 1458 C CA . LEU A 1 190 ? 0.923 0.783 -9.800 1.00 98.12 190 LEU A CA 1
ATOM 1459 C C . LEU A 1 190 ? 2.187 -0.092 -9.750 1.00 98.12 190 LEU A C 1
ATOM 1461 O O . LEU A 1 190 ? 2.919 -0.190 -10.730 1.00 98.12 190 LEU A O 1
ATOM 1465 N N . THR A 1 191 ? 2.428 -0.754 -8.618 1.00 98.12 191 THR A N 1
ATOM 1466 C CA . THR A 1 191 ? 3.686 -1.471 -8.357 1.00 98.12 191 THR A CA 1
ATOM 1467 C C . THR A 1 191 ? 3.762 -2.819 -9.071 1.00 98.12 191 THR A C 1
ATOM 1469 O O . THR A 1 191 ? 4.799 -3.150 -9.641 1.00 98.12 191 THR A O 1
ATOM 1472 N N . HIS A 1 192 ? 2.681 -3.603 -9.036 1.00 97.56 192 HIS A N 1
ATOM 1473 C CA . HIS A 1 192 ? 2.664 -4.986 -9.527 1.00 97.56 192 HIS A CA 1
ATOM 1474 C C . HIS A 1 192 ? 2.100 -5.135 -10.940 1.00 97.56 192 HIS A C 1
ATOM 1476 O O . HIS A 1 192 ? 2.190 -6.222 -11.501 1.00 97.56 192 HIS A O 1
ATOM 1482 N N . LYS A 1 193 ? 1.486 -4.087 -11.501 1.00 97.75 193 LYS A N 1
ATOM 1483 C CA . LYS A 1 193 ? 1.015 -4.098 -12.891 1.00 97.75 193 LYS A CA 1
ATOM 1484 C C . LYS A 1 193 ? 1.771 -3.062 -13.705 1.00 97.75 193 LYS A C 1
ATOM 1486 O O . LYS A 1 193 ? 2.623 -3.425 -14.497 1.00 97.75 193 LYS A O 1
ATOM 1491 N N . THR A 1 194 ? 1.558 -1.776 -13.438 1.00 98.25 194 THR A N 1
ATOM 1492 C CA . THR A 1 194 ? 2.088 -0.702 -14.297 1.00 98.25 194 THR A CA 1
ATOM 1493 C C . THR A 1 194 ? 3.619 -0.680 -14.376 1.00 98.25 194 THR A C 1
ATOM 1495 O O . THR A 1 194 ? 4.184 -0.631 -15.469 1.00 98.25 194 THR A O 1
ATOM 1498 N N . ILE A 1 195 ? 4.310 -0.725 -13.232 1.00 97.88 195 ILE A N 1
ATOM 1499 C CA . ILE A 1 195 ? 5.780 -0.762 -13.214 1.00 97.88 195 ILE A CA 1
ATOM 1500 C C . ILE A 1 195 ? 6.293 -2.108 -13.744 1.00 97.88 195 ILE A C 1
ATOM 1502 O O . ILE A 1 195 ? 7.266 -2.138 -14.495 1.00 97.88 195 ILE A O 1
ATOM 1506 N N . GLU A 1 196 ? 5.623 -3.211 -13.406 1.00 97.12 196 GLU A N 1
ATOM 1507 C CA . GLU A 1 196 ? 6.022 -4.549 -13.853 1.00 97.12 196 GLU A CA 1
ATOM 1508 C C . GLU A 1 196 ? 5.928 -4.710 -15.380 1.00 97.12 196 GLU A C 1
ATOM 1510 O O . GLU A 1 196 ? 6.840 -5.272 -15.981 1.00 97.12 196 GLU A O 1
ATOM 1515 N N . ASP A 1 197 ? 4.909 -4.139 -16.030 1.00 98.06 197 ASP A N 1
ATOM 1516 C CA . ASP A 1 197 ? 4.770 -4.124 -17.496 1.00 98.06 197 ASP A CA 1
ATOM 1517 C C . ASP A 1 197 ? 5.958 -3.414 -18.171 1.00 98.06 197 ASP A C 1
ATOM 1519 O O . ASP A 1 197 ? 6.501 -3.870 -19.185 1.00 98.06 197 ASP A O 1
ATOM 1523 N N . THR A 1 198 ? 6.422 -2.316 -17.567 1.00 98.00 198 THR A N 1
ATOM 1524 C CA . THR A 1 198 ? 7.616 -1.599 -18.039 1.00 98.00 198 THR A CA 1
ATOM 1525 C C . THR A 1 198 ? 8.869 -2.458 -17.854 1.00 98.00 198 THR A C 1
ATOM 1527 O O . THR A 1 198 ? 9.681 -2.582 -18.770 1.00 98.00 198 THR A O 1
ATOM 1530 N N . LEU A 1 199 ? 9.010 -3.115 -16.699 1.00 97.06 199 LEU A N 1
ATOM 1531 C CA . LEU A 1 199 ? 10.142 -4.001 -16.416 1.00 97.06 199 LEU A CA 1
ATOM 1532 C C . LEU A 1 199 ? 10.166 -5.238 -17.321 1.00 97.06 199 LEU A C 1
ATOM 1534 O O . LEU A 1 199 ? 11.247 -5.681 -17.702 1.00 97.06 199 LEU A O 1
ATOM 1538 N N . LEU A 1 200 ? 9.012 -5.779 -17.715 1.00 97.00 200 LEU A N 1
ATOM 1539 C CA . LEU A 1 200 ? 8.931 -6.857 -18.705 1.00 97.00 200 LEU A CA 1
ATOM 1540 C C . LEU A 1 200 ? 9.487 -6.418 -20.061 1.00 97.00 200 LEU A C 1
ATOM 1542 O O . LEU A 1 200 ? 10.256 -7.158 -20.673 1.00 97.00 200 LEU A O 1
ATOM 1546 N N . THR A 1 201 ? 9.151 -5.204 -20.495 1.00 96.81 201 THR A N 1
ATOM 1547 C CA . THR A 1 201 ? 9.692 -4.620 -21.731 1.00 96.81 201 THR A CA 1
ATOM 1548 C C . THR A 1 201 ? 11.208 -4.427 -21.631 1.00 96.81 201 THR A C 1
ATOM 1550 O O . THR A 1 201 ? 11.938 -4.773 -22.556 1.00 96.81 201 THR A O 1
ATOM 1553 N N . ILE A 1 202 ? 11.701 -3.958 -20.480 1.00 96.12 202 ILE A N 1
ATOM 1554 C CA . ILE A 1 202 ? 13.142 -3.821 -20.218 1.00 96.12 202 ILE A CA 1
ATOM 1555 C C . ILE A 1 202 ? 13.854 -5.177 -20.295 1.00 96.12 202 ILE A C 1
ATOM 1557 O O . ILE A 1 202 ? 14.880 -5.276 -20.957 1.00 96.12 202 ILE A O 1
ATOM 1561 N N . ARG A 1 203 ? 13.300 -6.244 -19.704 1.00 94.94 203 ARG A N 1
ATOM 1562 C CA . ARG A 1 203 ? 13.899 -7.592 -19.784 1.00 94.94 203 ARG A CA 1
ATOM 1563 C C . ARG A 1 203 ? 14.005 -8.093 -21.229 1.00 94.94 203 ARG A C 1
ATOM 1565 O O . ARG A 1 203 ? 14.971 -8.766 -21.573 1.00 94.94 203 ARG A O 1
ATOM 1572 N N . GLN A 1 204 ? 13.022 -7.773 -22.074 1.00 93.38 204 GLN A N 1
ATOM 1573 C CA . GLN A 1 204 ? 13.063 -8.105 -23.504 1.00 93.38 204 GLN A CA 1
ATOM 1574 C C . GLN A 1 204 ? 14.144 -7.307 -24.240 1.00 93.38 204 GLN A C 1
ATOM 1576 O O . GLN A 1 204 ? 14.852 -7.876 -25.064 1.00 93.38 204 GLN A O 1
ATOM 1581 N N . TYR A 1 205 ? 14.293 -6.018 -23.917 1.00 89.94 205 TYR A N 1
ATOM 1582 C CA . TYR A 1 205 ? 15.378 -5.178 -24.428 1.00 89.94 205 TYR A CA 1
ATOM 1583 C C . TYR A 1 205 ? 16.758 -5.706 -24.006 1.00 89.94 205 TYR A C 1
ATOM 1585 O O . TYR A 1 205 ? 17.651 -5.822 -24.837 1.00 89.94 205 TYR A O 1
ATOM 1593 N N . GLU A 1 206 ? 16.929 -6.088 -22.739 1.00 87.38 206 GLU A N 1
ATOM 1594 C CA . GLU A 1 206 ? 18.196 -6.613 -22.218 1.00 87.38 206 GLU A CA 1
ATOM 1595 C C . GLU A 1 206 ? 18.599 -7.939 -22.881 1.00 87.38 206 GLU A C 1
ATOM 1597 O O . GLU A 1 206 ? 19.795 -8.187 -23.047 1.00 87.38 206 GLU A O 1
ATOM 1602 N N . ALA A 1 207 ? 17.619 -8.761 -23.274 1.00 84.81 207 ALA A N 1
ATOM 1603 C CA . ALA A 1 207 ? 17.819 -10.050 -23.937 1.00 84.81 207 ALA A CA 1
ATOM 1604 C C . ALA A 1 207 ? 18.063 -9.960 -25.459 1.00 84.81 207 ALA A C 1
ATOM 1606 O O . ALA A 1 207 ? 18.441 -10.970 -26.061 1.00 84.81 207 ALA A O 1
ATOM 1607 N N . ALA A 1 208 ? 17.823 -8.797 -26.075 1.00 77.50 208 ALA A N 1
ATOM 1608 C CA . ALA A 1 208 ? 18.067 -8.537 -27.497 1.00 77.50 208 ALA A CA 1
ATOM 1609 C C . ALA A 1 208 ? 19.544 -8.203 -27.789 1.00 77.50 208 ALA A C 1
ATOM 1611 O O . ALA A 1 208 ? 20.003 -8.607 -28.886 1.00 77.50 208 ALA A O 1
#

Foldseek 3Di:
DDDPDDDDPPVVVVVPDDDDDPPPDDDDDDDDPPDPDDPPDDDDDDDDDDDDDDDDDDDPVPVVVVVVVVVVVVVVVVVVVVVVVLVVCCVVVNDPDDDDVVVVVVLVVLVVVLVVLVVVLVVLVVVLVVLVVVLVVLQVQLVVLCVVLVVCVVCNVVSNVSSVVSVVSSVVSVVVSVVSVVVSVVSCCCNVPVSVVVVVVVVVVVVD

Sequence (208 aa):
MSKWQSERSIHEMLKDTPPLRESSDSITSGTEPKFPTSRSMPFPPAYAPPDVSQNGAGSSTLLRAGSSKLDAIRNWGVSTYKCTKQILYEKLGKSSRTVDTELEAQIEMLRETQRKYAGVLRLSGALTAQLAAAAGTQRALGECFAELAQKSPELQTQFLYNADTQRTLTRNADTLLAALHFFNNSLATLTHKTIEDTLLTIRQYEAA

pLDDT: mean 79.17, std 24.84, range [32.22, 98.75]

Organism: Spodoptera frugiperda (NCBI:txid7108)

InterPro domains:
  IPR010504 Arfaptin homology (AH) domain [PF06456] (79-208)
  IPR010504 Arfaptin homology (AH) domain [PS50870] (98-208)
  IPR010504 Arfaptin homology (AH) domain [SM0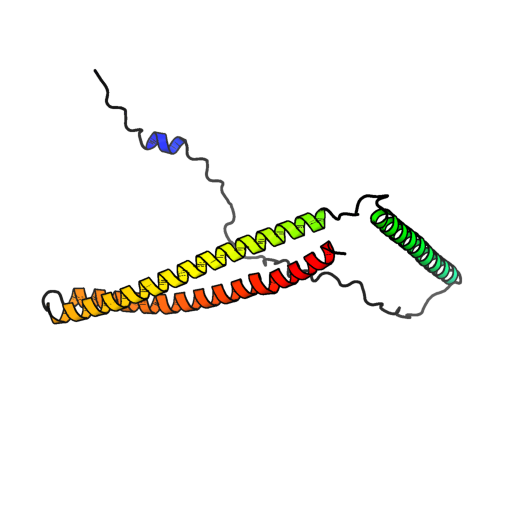1015] (66-208)
  IPR027267 AH/BAR domain superfamily [G3DSA:1.20.1270.60] (95-208)
  IPR027267 AH/BAR domain superfamily [SSF103657] (97-208)
  IPR030798 Arfaptin family [PTHR12141] (58-208)

Radius of gyration: 34.97 Å; chains: 1; bounding box: 63×48×110 Å